Protein AF-A0A8J7T4B2-F1 (afdb_monomer_lite)

Sequence (291 aa):
MDLDEIAKYVKARTESGESLPYVLDDLIANGLPGKYRAEIARRIMQTEEDKRLYEKRLAAIEQKKTTKKRAYMVVGAIAVLIVSFIIINSIIEGIVLEQRWEGFKEGKVSEDPVQISYNDDSPLIMEKDGYTYRMTRLAKYKISGVVVSKMFQDDLAKISPIDFLIVWGDLADPEMDRYLKYSSGYRMGRIEATNRWAECPVDVDYINIHLSNNHLIPANDNIEQGMAGVRINEVVYMEGYLVKVESDAFGGPWTSSLARDDASGGFLGIGGSGCEIFYVERLVVGDRGYQ

Secondary structure (DSSP, 8-state):
--HHHHHHHHHHHHHTT--HHHHHHHHHHTT--GGGHHHHHHHH--SHHHHHHHHHHHHHHHHHHHHHHHHHHHHHHHHHHHHHHHHHHHHHHHHHH----TT-----TTSPPEEEE----PPEEEEETTEEEEEEEEEEEEEEEEEEEEEE-SGGGGT--EEEEEE-GGGGSGGGGGTEEEEEETTEEEEEE-TTGGG-SS-HHHHHHSEEEEEEEESSHHHHHHHHHPPTT-EEEEEEEEEEEE-TTSSS-EE----SS-----TTSS--PPEEEEEEEEEEETTEEE-

Radius of gyration: 37.21 Å; chains: 1; bounding box: 73×59×93 Å

Structure (mmCIF, N/CA/C/O backbone):
data_AF-A0A8J7T4B2-F1
#
_entry.id   AF-A0A8J7T4B2-F1
#
loop_
_atom_site.group_PDB
_atom_site.id
_atom_site.type_symbol
_atom_site.label_atom_id
_atom_site.label_alt_id
_atom_site.label_comp_id
_atom_site.label_asym_id
_atom_site.label_entity_id
_atom_site.label_seq_id
_atom_site.pdbx_PDB_ins_code
_atom_site.Cartn_x
_atom_site.Cartn_y
_atom_site.Cartn_z
_atom_site.occupancy
_atom_site.B_iso_or_equiv
_atom_site.auth_seq_id
_atom_site.auth_comp_id
_atom_site.auth_asym_id
_atom_site.auth_atom_id
_atom_site.pdbx_PDB_model_num
ATOM 1 N N . MET A 1 1 ? -39.181 -35.586 58.333 1.00 63.41 1 MET A N 1
ATOM 2 C CA . MET A 1 1 ? -39.436 -34.761 59.524 1.00 63.41 1 ME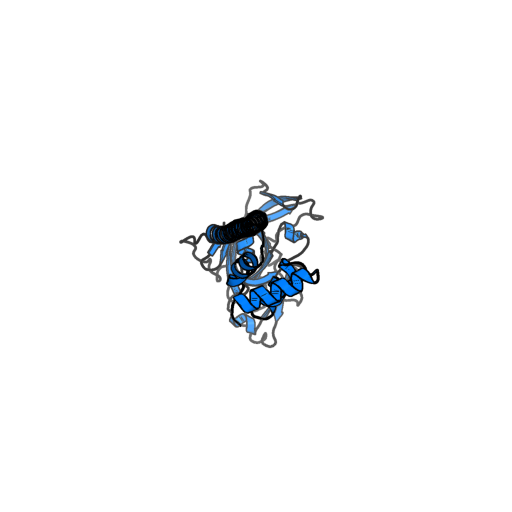T A CA 1
ATOM 3 C C . MET A 1 1 ? -40.647 -33.909 59.216 1.00 63.41 1 MET A C 1
ATOM 5 O O . MET A 1 1 ? -40.649 -33.245 58.181 1.00 63.41 1 MET A O 1
ATOM 9 N N . ASP A 1 2 ? -41.695 -34.031 60.019 1.00 86.31 2 ASP A N 1
ATOM 10 C CA . ASP A 1 2 ? -42.906 -33.219 59.869 1.00 86.31 2 ASP A CA 1
ATOM 11 C C . ASP A 1 2 ? -42.595 -31.753 60.217 1.00 86.31 2 ASP A C 1
ATOM 13 O O . ASP A 1 2 ? -41.739 -31.488 61.060 1.00 86.31 2 ASP A O 1
ATOM 17 N N . LEU A 1 3 ? -43.263 -30.790 59.573 1.00 84.12 3 LEU A N 1
ATOM 18 C CA . LEU A 1 3 ? -43.027 -29.355 59.779 1.00 84.12 3 LEU A CA 1
ATOM 19 C C . LEU A 1 3 ? -43.186 -28.940 61.251 1.00 84.12 3 LEU A C 1
ATOM 21 O O . LEU A 1 3 ? -42.509 -28.010 61.685 1.00 84.12 3 LEU A O 1
ATOM 25 N N . ASP A 1 4 ? -44.014 -29.645 62.025 1.00 84.56 4 ASP A N 1
ATOM 26 C CA . ASP A 1 4 ? -44.170 -29.412 63.464 1.00 84.56 4 ASP A CA 1
ATOM 27 C C . ASP A 1 4 ? -42.975 -29.906 64.289 1.00 84.56 4 ASP A C 1
ATOM 29 O O . ASP A 1 4 ? -42.581 -29.253 65.258 1.00 84.56 4 ASP A O 1
ATOM 33 N N . GLU A 1 5 ? -42.337 -31.008 63.892 1.00 87.69 5 GLU A N 1
ATOM 34 C CA . GLU A 1 5 ? -41.072 -31.452 64.493 1.00 87.69 5 GLU A CA 1
ATOM 35 C C . GLU A 1 5 ? -39.946 -30.468 64.175 1.00 87.69 5 GLU A C 1
ATOM 37 O O . GLU A 1 5 ? -39.167 -30.111 65.060 1.00 87.69 5 GLU A O 1
ATOM 42 N N . ILE A 1 6 ? -39.901 -29.964 62.934 1.00 88.25 6 ILE A N 1
ATOM 43 C CA . ILE A 1 6 ? -38.932 -28.934 62.535 1.00 88.25 6 ILE A CA 1
ATOM 44 C C . ILE A 1 6 ? -39.167 -27.648 63.330 1.00 88.25 6 ILE A C 1
ATOM 46 O O . ILE A 1 6 ? -38.216 -27.068 63.845 1.00 88.25 6 ILE A O 1
ATOM 50 N N . ALA A 1 7 ? -40.419 -27.219 63.489 1.00 88.75 7 ALA A N 1
ATOM 51 C CA . ALA A 1 7 ? -40.750 -26.031 64.267 1.00 88.75 7 ALA A CA 1
ATOM 52 C C . ALA A 1 7 ? -40.356 -26.177 65.744 1.00 88.75 7 ALA A C 1
ATOM 54 O O . ALA A 1 7 ? -39.777 -25.251 66.308 1.00 88.75 7 ALA A O 1
ATOM 55 N N . LYS A 1 8 ? -40.591 -27.345 66.361 1.00 88.75 8 LYS A N 1
ATOM 56 C CA . LYS A 1 8 ? -40.135 -27.637 67.732 1.00 88.75 8 LYS A CA 1
ATOM 57 C C . LYS A 1 8 ? -38.612 -27.599 67.852 1.00 88.75 8 LYS A C 1
ATOM 59 O O . LYS A 1 8 ? -38.097 -26.998 68.790 1.00 88.75 8 LYS A O 1
ATOM 64 N N . TYR A 1 9 ? -37.903 -28.197 66.896 1.00 88.88 9 TYR A N 1
ATOM 65 C CA . TYR A 1 9 ? -36.440 -28.193 66.859 1.00 88.88 9 TYR A CA 1
ATOM 66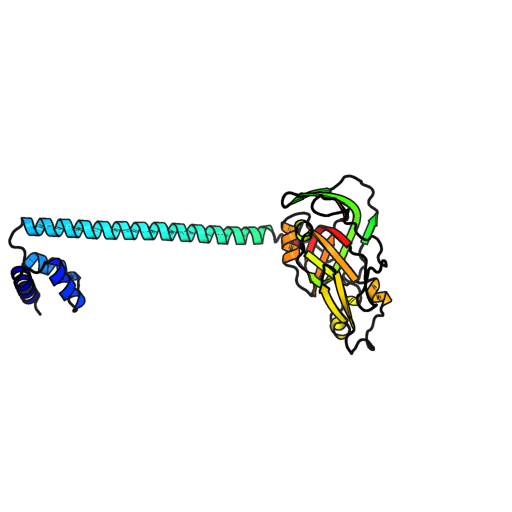 C C . TYR A 1 9 ? -35.872 -26.772 66.732 1.00 88.88 9 TYR A C 1
ATOM 68 O O . TYR A 1 9 ? -34.994 -26.377 67.498 1.00 88.88 9 TYR A O 1
ATOM 76 N N . VAL A 1 10 ? -36.412 -25.975 65.805 1.00 88.38 10 VAL A N 1
ATOM 77 C CA . VAL A 1 10 ? -35.995 -24.579 65.619 1.00 88.38 10 VAL A CA 1
ATOM 78 C C . VAL A 1 10 ? -36.318 -23.752 66.862 1.00 88.38 10 VAL A C 1
ATOM 80 O O . VAL A 1 10 ? -35.461 -22.993 67.307 1.00 88.38 10 VAL A O 1
ATOM 83 N N . LYS A 1 11 ? -37.499 -23.942 67.469 1.00 88.25 11 LYS A N 1
ATOM 84 C CA . LYS A 1 11 ? -37.893 -23.264 68.710 1.00 88.25 11 LYS A CA 1
ATOM 85 C C . LYS A 1 11 ? -36.892 -23.528 69.837 1.00 88.25 11 LYS A C 1
ATOM 87 O O . LYS A 1 11 ? -36.406 -22.571 70.434 1.00 88.25 11 LYS A O 1
ATOM 92 N N . ALA A 1 12 ? -36.520 -24.788 70.062 1.00 89.31 12 ALA A N 1
ATOM 93 C CA . ALA A 1 12 ? -35.560 -25.164 71.098 1.00 89.31 12 ALA A CA 1
ATOM 94 C C . ALA A 1 12 ? -34.187 -24.491 70.906 1.00 89.31 12 ALA A C 1
ATOM 96 O O . ALA A 1 12 ? -33.632 -23.952 71.861 1.00 89.31 12 ALA A O 1
ATOM 97 N N . ARG A 1 13 ? -33.666 -24.446 69.669 1.00 90.81 13 ARG A N 1
ATOM 98 C CA . ARG A 1 13 ? -32.393 -23.758 69.368 1.00 90.81 13 ARG A CA 1
ATOM 99 C C . ARG A 1 13 ? -32.479 -22.244 69.547 1.00 90.81 13 ARG A C 1
ATOM 101 O O . ARG A 1 13 ? -31.537 -21.612 70.020 1.00 90.81 13 ARG A O 1
ATOM 108 N N . THR A 1 14 ? -33.617 -21.648 69.198 1.00 85.94 14 THR A N 1
ATOM 109 C CA . THR A 1 14 ? -33.817 -20.214 69.431 1.00 85.94 14 THR A CA 1
ATOM 110 C C . THR A 1 14 ? -33.951 -19.872 70.915 1.00 85.94 14 THR A C 1
ATOM 112 O O . THR A 1 14 ? -33.439 -18.846 71.350 1.00 85.94 14 THR A O 1
ATOM 115 N N . GLU A 1 15 ? -34.563 -20.750 71.716 1.00 85.56 15 GLU A N 1
ATOM 116 C CA . GLU A 1 15 ? -34.650 -20.603 73.176 1.00 85.56 15 GLU A CA 1
ATOM 117 C C . GLU A 1 15 ? -33.289 -20.804 73.862 1.00 85.56 15 GLU A C 1
ATOM 119 O O . GLU A 1 15 ? -33.027 -20.172 74.883 1.00 85.56 15 GLU A O 1
ATOM 124 N N . SER A 1 16 ? -32.379 -21.592 73.273 1.00 86.44 16 SER A N 1
ATOM 125 C CA . SER A 1 16 ? -30.981 -21.695 73.722 1.00 86.44 16 SER A CA 1
ATOM 126 C C . SER A 1 16 ? -30.094 -20.512 73.304 1.00 86.44 16 SER A C 1
ATOM 128 O O . SER A 1 16 ? -28.885 -20.549 73.521 1.00 86.44 16 SER A O 1
ATOM 130 N N . GLY A 1 17 ? -30.673 -19.458 72.717 1.00 81.19 17 GLY A N 1
ATOM 131 C CA . GLY A 1 17 ? -29.986 -18.202 72.406 1.00 81.19 17 GLY A CA 1
ATOM 132 C C . GLY A 1 17 ? -29.504 -18.055 70.961 1.00 81.19 17 GLY A C 1
ATOM 133 O O . GLY A 1 17 ? -28.890 -17.041 70.630 1.00 81.19 17 GLY A O 1
ATOM 134 N N . GLU A 1 18 ? -29.782 -19.015 70.074 1.00 86.19 18 GLU A N 1
ATOM 135 C CA . GLU A 1 18 ? -29.449 -18.869 68.655 1.00 86.19 18 GLU A CA 1
ATOM 136 C C . GLU A 1 18 ? -30.452 -17.966 67.923 1.00 86.19 18 GLU A C 1
ATOM 138 O O . GLU A 1 18 ? -31.654 -17.966 68.192 1.00 86.19 18 GLU A O 1
ATOM 143 N N . SER A 1 19 ? -29.988 -17.196 66.934 1.00 81.69 19 SER A N 1
ATOM 144 C CA . SER A 1 19 ? -30.902 -16.348 66.160 1.00 81.69 19 SER A CA 1
ATOM 145 C C . SER A 1 19 ? -31.754 -17.178 65.189 1.00 81.69 19 SER A C 1
ATOM 147 O O . SER A 1 19 ? -31.235 -18.013 64.449 1.00 81.69 19 SER A O 1
ATOM 149 N N . LEU A 1 20 ? -33.061 -16.902 65.119 1.00 82.19 20 LEU A N 1
ATOM 150 C CA . LEU A 1 20 ? -33.983 -17.587 64.201 1.00 82.19 20 LEU A CA 1
ATOM 151 C C . LEU A 1 20 ? -33.512 -17.588 62.727 1.00 82.19 20 LEU A C 1
ATOM 153 O O . LEU A 1 20 ? -33.628 -18.628 62.077 1.00 82.19 20 LEU A O 1
ATOM 157 N N . PRO A 1 21 ? -32.964 -16.487 62.165 1.00 81.38 21 PRO A N 1
ATOM 158 C CA . PRO A 1 21 ? -32.417 -16.512 60.811 1.00 81.38 21 PRO A CA 1
ATOM 159 C C . PRO A 1 21 ? -31.284 -17.526 60.644 1.00 81.38 21 PRO A C 1
ATOM 161 O O . PRO A 1 21 ? -31.296 -18.255 59.659 1.00 81.38 21 PRO A O 1
ATOM 164 N N . TYR A 1 22 ? -30.373 -17.602 61.619 1.00 81.06 22 TYR A N 1
ATOM 165 C CA . TYR A 1 22 ? -29.225 -18.508 61.590 1.00 81.06 22 TYR A CA 1
ATOM 166 C C . TYR A 1 22 ? -29.657 -19.976 61.596 1.00 81.06 22 TYR A C 1
ATOM 168 O O . TYR A 1 22 ? -29.245 -20.734 60.725 1.00 81.06 22 TYR A O 1
ATOM 176 N N . VAL A 1 23 ? -30.559 -20.357 62.506 1.00 87.94 23 VAL A N 1
ATOM 177 C CA . VAL A 1 23 ? -31.056 -21.741 62.599 1.00 87.94 23 VAL A CA 1
ATOM 178 C C . VAL A 1 23 ? -31.787 -22.158 61.315 1.00 87.94 23 VAL A C 1
ATOM 180 O O . VAL A 1 23 ? -31.648 -23.286 60.848 1.00 87.94 23 VAL A O 1
ATOM 183 N N . LEU A 1 24 ? -32.557 -21.246 60.710 1.00 86.31 24 LEU A N 1
ATOM 184 C CA . LEU A 1 24 ? -33.249 -21.521 59.449 1.00 86.31 24 LEU A CA 1
ATOM 185 C C . LEU A 1 24 ? -32.285 -21.635 58.260 1.00 86.31 24 LEU A C 1
ATOM 187 O O . LEU A 1 24 ? -32.501 -22.487 57.403 1.00 86.31 24 LEU A O 1
ATOM 191 N N . ASP A 1 25 ? -31.251 -20.795 58.187 1.00 86.19 25 ASP A N 1
ATOM 192 C CA . ASP A 1 25 ? -30.256 -20.858 57.111 1.00 86.19 25 ASP A CA 1
ATOM 193 C C . ASP A 1 25 ? -29.389 -22.129 57.218 1.00 86.19 25 ASP A C 1
ATOM 195 O O . ASP A 1 25 ? -29.140 -22.772 56.199 1.00 86.19 25 ASP A O 1
ATOM 199 N N . ASP A 1 26 ? -29.034 -22.552 58.437 1.00 89.75 26 ASP A N 1
ATOM 200 C CA . ASP A 1 26 ? -28.351 -23.825 58.720 1.00 89.75 26 ASP A CA 1
ATOM 201 C C . ASP A 1 26 ? -29.180 -25.033 58.251 1.00 89.75 26 ASP A C 1
ATOM 203 O O . ASP A 1 26 ? -28.694 -25.896 57.521 1.00 89.75 26 ASP A O 1
ATOM 207 N N . LEU A 1 27 ? -30.476 -25.069 58.569 1.00 89.25 27 LEU A N 1
ATOM 208 C CA . LEU A 1 27 ? -31.358 -26.142 58.102 1.00 89.25 27 LEU A CA 1
ATOM 209 C C . LEU A 1 27 ? -31.518 -26.159 56.577 1.00 89.25 27 LEU A C 1
ATOM 211 O O . LEU A 1 27 ? -31.570 -27.234 55.982 1.00 89.25 27 LEU A O 1
ATOM 215 N N . ILE A 1 28 ? -31.598 -24.990 55.932 1.00 87.31 28 ILE A N 1
ATOM 216 C CA . ILE A 1 28 ? -31.704 -24.897 54.467 1.00 87.31 28 ILE A CA 1
ATOM 217 C C . ILE A 1 28 ? -30.421 -25.388 53.798 1.00 87.31 28 ILE A C 1
ATOM 219 O O . ILE A 1 28 ? -30.493 -26.138 52.823 1.00 87.31 28 ILE A O 1
ATOM 223 N N . ALA A 1 29 ? -29.258 -25.020 54.340 1.00 88.06 29 ALA A N 1
ATOM 224 C CA . ALA A 1 29 ? -27.971 -25.530 53.877 1.00 88.06 29 ALA A CA 1
ATOM 225 C C . ALA A 1 29 ? -27.878 -27.061 54.010 1.00 88.06 29 ALA A C 1
ATOM 227 O O . ALA A 1 29 ? -27.286 -27.715 53.156 1.00 88.06 29 ALA A O 1
ATOM 228 N N . ASN A 1 30 ? -28.539 -27.633 55.022 1.00 90.38 30 ASN A N 1
ATOM 229 C CA . ASN A 1 30 ? -28.603 -29.072 55.285 1.00 90.38 30 ASN A CA 1
ATOM 230 C C . ASN A 1 30 ? -29.845 -29.769 54.686 1.00 90.38 30 ASN A C 1
ATOM 232 O O . ASN A 1 30 ? -30.251 -30.838 55.141 1.00 90.38 30 ASN A O 1
ATOM 236 N N . GLY A 1 31 ? -30.447 -29.193 53.638 1.00 87.94 31 GLY A N 1
ATOM 237 C CA . GLY A 1 31 ? -31.439 -29.884 52.808 1.00 87.94 31 GLY A CA 1
ATOM 238 C C . GLY A 1 31 ? -32.906 -29.584 53.120 1.00 87.94 31 GLY A C 1
ATOM 239 O O . GLY A 1 31 ? -33.784 -30.161 52.476 1.00 87.94 31 GLY A O 1
ATOM 240 N N . LEU A 1 32 ? -33.214 -28.661 54.038 1.00 86.25 32 LEU A N 1
ATOM 241 C CA . LEU A 1 32 ? -34.574 -28.141 54.190 1.00 86.25 32 LEU A CA 1
ATOM 242 C C . LEU A 1 32 ? -34.937 -27.270 52.970 1.00 86.25 32 LEU A C 1
ATOM 244 O O . LEU A 1 32 ? -34.277 -26.262 52.711 1.00 86.25 32 LEU A O 1
ATOM 248 N N . PRO A 1 33 ? -36.021 -27.567 52.228 1.00 86.88 33 PRO A N 1
ATOM 249 C CA . PRO A 1 33 ? -36.434 -26.709 51.126 1.00 86.88 33 PRO A CA 1
ATOM 250 C C . PRO A 1 33 ? -36.745 -25.289 51.614 1.00 86.88 33 PRO A C 1
ATOM 252 O O . PRO A 1 33 ? -37.642 -25.087 52.434 1.00 86.88 33 PRO A O 1
ATOM 255 N N . GLY A 1 34 ? -36.059 -24.288 51.053 1.00 81.50 34 GLY A N 1
ATOM 256 C CA . GLY A 1 34 ? -36.177 -22.885 51.477 1.00 81.50 34 GLY A CA 1
ATOM 257 C C . GLY A 1 34 ? -37.601 -22.312 51.440 1.00 81.50 34 GLY A C 1
ATOM 258 O O . GLY A 1 34 ? -37.903 -21.370 52.171 1.00 81.50 34 GLY A O 1
ATOM 259 N N . LYS A 1 35 ? -38.511 -22.924 50.667 1.00 82.75 35 LYS A N 1
ATOM 260 C CA . LYS A 1 35 ? -39.946 -22.587 50.647 1.00 82.75 35 LYS A CA 1
ATOM 261 C C . LYS A 1 35 ? -40.641 -22.743 52.010 1.00 82.75 35 LYS A C 1
ATOM 263 O O . LYS A 1 35 ? -41.636 -22.071 52.249 1.00 82.75 35 LYS A O 1
ATOM 268 N N . TYR A 1 36 ? -40.122 -23.583 52.911 1.00 84.62 36 TYR A N 1
ATOM 269 C CA . TYR A 1 36 ? -40.702 -23.806 54.243 1.00 84.62 36 TYR A CA 1
ATOM 270 C C . TYR A 1 36 ? -40.228 -22.806 55.303 1.00 84.62 36 TYR A C 1
ATOM 272 O O . TYR A 1 36 ? -40.769 -22.787 56.406 1.00 84.62 36 TYR A O 1
ATOM 280 N N . ARG A 1 37 ? -39.261 -21.937 54.974 1.00 83.50 37 ARG A N 1
ATOM 281 C CA . ARG A 1 37 ? -38.674 -20.958 55.903 1.00 83.50 37 ARG A CA 1
ATOM 282 C C . ARG A 1 37 ? -39.731 -20.091 56.588 1.00 83.50 37 ARG A C 1
ATOM 284 O O . ARG A 1 37 ? -39.716 -19.945 57.806 1.00 83.50 37 ARG A O 1
ATOM 291 N N . ALA A 1 38 ? -40.650 -19.538 55.798 1.00 79.38 38 ALA A N 1
ATOM 292 C CA . ALA A 1 38 ? -41.707 -18.668 56.303 1.00 79.38 38 ALA A CA 1
ATOM 293 C C . ALA A 1 38 ? -42.735 -19.439 57.146 1.00 79.38 38 ALA A C 1
ATOM 295 O O . ALA A 1 38 ? -43.185 -18.942 58.172 1.00 79.38 38 ALA A O 1
ATOM 296 N N . GLU A 1 39 ? -43.072 -20.666 56.745 1.00 84.12 39 GLU A N 1
ATOM 297 C CA . GLU A 1 39 ? -44.032 -21.509 57.461 1.00 84.12 39 GLU A CA 1
ATOM 298 C C . GLU A 1 39 ? -43.517 -21.922 58.844 1.00 84.12 39 GLU A C 1
ATOM 300 O O . GLU A 1 39 ? -44.234 -21.802 59.832 1.00 84.12 39 GLU A O 1
ATOM 305 N N . ILE A 1 40 ? -42.248 -22.323 58.934 1.00 84.88 40 ILE A N 1
ATOM 306 C CA . ILE A 1 40 ? -41.610 -22.698 60.201 1.00 84.88 40 ILE A CA 1
ATOM 307 C C . ILE A 1 40 ? -41.483 -21.481 61.123 1.00 84.88 40 ILE A C 1
ATOM 309 O O . ILE A 1 40 ? -41.819 -21.569 62.300 1.00 84.88 40 ILE A O 1
ATOM 313 N N . ALA A 1 41 ? -41.077 -20.324 60.591 1.00 80.94 41 ALA A N 1
ATOM 314 C CA . ALA A 1 41 ? -41.009 -19.088 61.368 1.00 80.94 41 ALA A CA 1
ATOM 315 C C . ALA A 1 41 ? -42.381 -18.690 61.951 1.00 80.94 41 ALA A C 1
ATOM 317 O O . ALA A 1 41 ? -42.463 -18.339 63.128 1.00 80.94 41 ALA A O 1
ATOM 318 N N . ARG A 1 42 ? -43.469 -18.825 61.173 1.00 78.56 42 ARG A N 1
ATOM 319 C CA . ARG A 1 42 ? -44.844 -18.540 61.630 1.00 78.56 42 ARG A CA 1
ATOM 320 C C . ARG A 1 42 ? -45.302 -19.429 62.786 1.00 78.56 42 ARG A C 1
ATOM 322 O O . ARG A 1 42 ? -46.025 -18.944 63.651 1.00 78.56 42 ARG A O 1
ATOM 329 N N . ARG A 1 43 ? -44.888 -20.701 62.813 1.00 82.44 43 ARG A N 1
ATOM 330 C CA . ARG A 1 43 ? -45.261 -21.674 63.862 1.00 82.44 43 ARG A CA 1
ATOM 331 C C . ARG A 1 43 ? -44.557 -21.441 65.203 1.00 82.44 43 ARG A C 1
ATOM 333 O O . ARG A 1 43 ? -45.002 -21.968 66.217 1.00 82.44 43 ARG A O 1
ATOM 340 N N . ILE A 1 44 ? -43.470 -20.668 65.216 1.00 79.38 44 ILE A N 1
ATOM 341 C CA . ILE A 1 44 ? -42.629 -20.449 66.406 1.00 79.38 44 ILE A CA 1
ATOM 342 C C . ILE A 1 44 ? -42.921 -19.096 67.070 1.00 79.38 44 ILE A C 1
ATOM 344 O O . ILE A 1 44 ? -42.731 -18.945 68.276 1.00 79.38 44 ILE A O 1
ATOM 348 N N . MET A 1 45 ? -43.407 -18.117 66.305 1.00 77.06 45 MET A N 1
ATOM 349 C CA . MET A 1 45 ? -43.708 -16.772 66.804 1.00 77.06 45 MET A CA 1
ATOM 350 C C . MET A 1 45 ? -44.923 -16.774 67.737 1.00 77.06 45 MET A C 1
ATOM 352 O O . MET A 1 45 ? -46.007 -17.221 67.361 1.00 77.06 45 MET A O 1
ATOM 356 N N . GLN A 1 46 ? -44.731 -16.256 68.953 1.00 68.62 46 GLN A N 1
ATOM 357 C CA . GLN A 1 46 ? -45.721 -16.311 70.035 1.00 68.62 46 GLN A CA 1
ATOM 358 C C . GLN A 1 46 ? -46.725 -15.150 69.998 1.00 68.62 46 GLN A C 1
ATOM 360 O O . GLN A 1 46 ? -47.835 -15.298 70.505 1.00 68.62 46 GLN A O 1
ATOM 365 N N . THR A 1 47 ? -46.370 -14.018 69.379 1.00 74.25 47 THR A N 1
ATOM 366 C CA . THR A 1 47 ? -47.236 -12.835 69.276 1.00 74.25 47 THR A CA 1
ATOM 367 C C . THR A 1 47 ? -47.551 -12.486 67.818 1.00 74.25 47 THR A C 1
ATOM 369 O O . THR A 1 47 ? -46.759 -12.744 66.908 1.00 74.25 47 THR A O 1
ATOM 372 N N . GLU A 1 48 ? -48.715 -11.875 67.577 1.00 75.12 48 GLU A N 1
ATOM 373 C CA . GLU A 1 48 ? -49.069 -11.349 66.248 1.00 75.12 48 GLU A CA 1
ATOM 374 C C . GLU A 1 48 ? -48.160 -10.188 65.810 1.00 75.12 48 GLU A C 1
ATOM 376 O O . GLU A 1 48 ? -47.949 -9.963 64.616 1.00 75.12 48 GLU A O 1
ATOM 381 N N . GLU A 1 49 ? -47.561 -9.473 66.764 1.00 74.38 49 GLU A N 1
ATOM 382 C CA . GLU A 1 49 ? -46.623 -8.388 66.483 1.00 74.38 49 GLU A CA 1
ATOM 383 C C . GLU A 1 49 ? -45.299 -8.913 65.901 1.00 74.38 49 GLU A C 1
ATOM 385 O O . GLU A 1 49 ? -44.814 -8.384 64.895 1.00 74.38 49 GLU A O 1
ATOM 390 N N . ASP A 1 50 ? -44.778 -10.018 66.443 1.00 73.31 50 ASP A N 1
ATOM 391 C CA . ASP A 1 50 ? -43.571 -10.683 65.935 1.00 73.31 50 ASP A CA 1
ATOM 392 C C 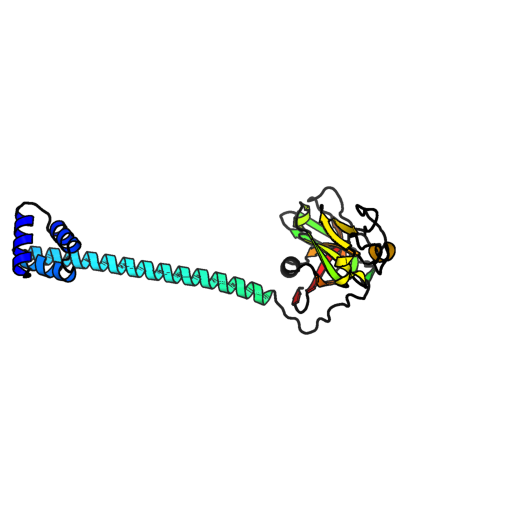. ASP A 1 50 ? -43.770 -11.228 64.516 1.00 73.31 50 ASP A C 1
ATOM 394 O O . ASP A 1 50 ? -42.902 -11.058 63.649 1.00 73.31 50 ASP A O 1
ATOM 398 N N . LYS A 1 51 ? -44.943 -11.822 64.244 1.00 72.12 51 LYS A N 1
ATOM 399 C CA . LYS A 1 51 ? -45.317 -12.299 62.902 1.00 72.12 51 LYS A CA 1
ATOM 400 C C . LYS A 1 51 ? -45.335 -11.152 61.899 1.00 72.12 51 LYS A C 1
ATOM 402 O O . LYS A 1 51 ? -44.688 -11.231 60.851 1.00 72.12 51 LYS A O 1
ATOM 407 N N . ARG A 1 52 ? -45.995 -10.044 62.249 1.00 77.38 52 ARG A N 1
ATOM 408 C CA . ARG A 1 52 ? -46.085 -8.853 61.395 1.00 77.38 52 ARG A CA 1
ATOM 409 C C . ARG A 1 52 ? -44.712 -8.235 61.120 1.00 77.38 52 ARG A C 1
ATOM 411 O O . ARG A 1 52 ? -44.438 -7.808 59.995 1.00 77.38 52 ARG A O 1
ATOM 418 N N . LEU A 1 53 ? -43.832 -8.183 62.122 1.00 76.06 53 LEU A N 1
ATOM 419 C CA . LEU A 1 53 ? -42.473 -7.659 61.968 1.00 76.06 53 LEU A CA 1
ATOM 420 C C . LEU A 1 53 ? -41.625 -8.539 61.037 1.00 76.06 53 LEU A C 1
ATOM 422 O O . LEU A 1 53 ? -40.883 -8.016 60.197 1.00 76.06 53 LEU A O 1
ATOM 426 N N . TYR A 1 54 ? -41.747 -9.860 61.156 1.00 75.94 54 TYR A N 1
ATOM 427 C CA . TYR A 1 54 ? -41.043 -10.812 60.303 1.00 75.94 54 TYR A CA 1
ATOM 428 C C . TYR A 1 54 ? -41.505 -10.744 58.843 1.00 75.94 54 TYR A C 1
ATOM 430 O O . TYR A 1 54 ? -40.670 -10.639 57.941 1.00 75.94 54 TYR A O 1
ATOM 438 N N . GLU A 1 55 ? -42.816 -10.706 58.600 1.00 79.38 55 GLU A N 1
ATOM 439 C CA . GLU A 1 55 ? -43.378 -10.552 57.253 1.00 79.38 55 GLU A CA 1
ATOM 440 C C . GLU A 1 55 ? -42.935 -9.237 56.599 1.00 79.38 55 GLU A C 1
ATOM 442 O O . GLU A 1 55 ? -42.496 -9.229 55.446 1.00 79.38 55 GLU A O 1
ATOM 447 N N . LYS A 1 56 ? -42.933 -8.129 57.356 1.00 81.81 56 LYS A N 1
ATOM 448 C CA . LYS A 1 56 ? -42.437 -6.829 56.877 1.00 81.81 56 LYS A CA 1
ATOM 449 C C . LYS A 1 56 ? -40.957 -6.886 56.480 1.00 81.81 56 LYS A C 1
ATOM 451 O O . LYS A 1 56 ? -40.567 -6.294 55.471 1.00 81.81 56 LYS A O 1
ATOM 456 N N . ARG A 1 57 ? -40.120 -7.600 57.243 1.00 80.38 57 ARG A N 1
ATOM 457 C CA . ARG A 1 57 ? -38.691 -7.788 56.926 1.00 80.38 57 ARG A CA 1
ATOM 458 C C . ARG A 1 57 ? -38.485 -8.656 55.685 1.00 80.38 57 ARG A C 1
ATOM 460 O O . ARG A 1 57 ? -37.668 -8.293 54.840 1.00 80.38 57 ARG A O 1
ATOM 467 N N . LEU A 1 58 ? -39.229 -9.754 55.543 1.00 79.38 58 LEU A N 1
ATOM 468 C CA . LEU A 1 58 ? -39.173 -10.605 54.351 1.00 79.38 58 LEU A CA 1
ATOM 469 C C . LEU A 1 58 ? -39.590 -9.842 53.091 1.00 79.38 58 LEU A C 1
ATOM 471 O O . LEU A 1 58 ? -38.865 -9.876 52.098 1.00 79.38 58 LEU A O 1
ATOM 475 N N . ALA A 1 59 ? -40.690 -9.087 53.152 1.00 82.31 59 ALA A N 1
ATOM 476 C CA . ALA A 1 59 ? -41.146 -8.253 52.043 1.00 82.31 59 ALA A CA 1
ATOM 477 C C . ALA A 1 59 ? -40.083 -7.220 51.625 1.00 82.31 59 ALA A C 1
ATOM 479 O O . ALA A 1 59 ? -39.821 -7.047 50.436 1.00 82.31 59 ALA A O 1
ATOM 480 N N . ALA A 1 60 ? -39.404 -6.586 52.588 1.00 81.62 60 ALA A N 1
ATOM 481 C CA . ALA A 1 60 ? -38.323 -5.638 52.310 1.00 81.62 60 ALA A CA 1
ATOM 482 C C . ALA A 1 60 ? -37.088 -6.302 51.665 1.00 81.62 60 ALA A C 1
ATOM 484 O O . ALA A 1 60 ? -36.450 -5.710 50.789 1.00 81.62 60 ALA A O 1
ATOM 485 N N . ILE A 1 61 ? -36.739 -7.527 52.074 1.00 81.06 61 ILE A N 1
ATOM 486 C CA . ILE A 1 61 ? -35.647 -8.306 51.467 1.00 81.06 61 ILE A CA 1
ATOM 487 C C . ILE A 1 61 ? -36.002 -8.683 50.027 1.00 81.06 61 ILE A C 1
ATOM 489 O O . ILE A 1 61 ? -35.179 -8.502 49.127 1.00 81.06 61 ILE A O 1
ATOM 493 N N . GLU A 1 62 ? -37.223 -9.162 49.800 1.00 80.81 62 GLU A N 1
ATOM 494 C CA . GLU A 1 62 ? -37.688 -9.573 48.477 1.00 80.81 62 GLU A CA 1
ATOM 495 C C . GLU A 1 62 ? -37.782 -8.374 47.527 1.00 80.81 62 GLU A C 1
ATOM 497 O O . GLU A 1 62 ? -37.310 -8.433 46.389 1.00 80.81 62 GLU A O 1
ATOM 502 N N . GLN A 1 63 ? -38.262 -7.227 48.019 1.00 84.50 63 GLN A N 1
ATOM 503 C CA . GLN A 1 63 ? -38.255 -5.969 47.276 1.00 84.50 63 GLN A CA 1
ATOM 504 C C . GLN A 1 63 ? -36.826 -5.558 46.896 1.00 84.50 63 GLN A C 1
ATOM 506 O O . GLN A 1 63 ? -36.569 -5.273 45.727 1.00 84.50 63 GLN A O 1
ATOM 511 N N . LYS A 1 64 ? -35.863 -5.597 47.832 1.00 83.44 64 LYS A N 1
ATOM 512 C CA . LYS A 1 64 ? -34.448 -5.294 47.542 1.00 83.44 64 LYS A CA 1
ATOM 513 C C . LYS A 1 64 ? -33.846 -6.246 46.504 1.00 83.44 64 LYS A C 1
ATOM 515 O O . LYS A 1 64 ? -33.131 -5.782 45.614 1.00 83.44 64 LYS A O 1
ATOM 520 N N . LYS A 1 65 ? -34.130 -7.552 46.585 1.00 82.12 65 LYS A N 1
ATOM 521 C CA . LYS A 1 65 ? -33.699 -8.540 45.577 1.00 82.12 65 LYS A CA 1
ATOM 522 C C . LYS A 1 65 ? -34.292 -8.231 44.206 1.00 82.12 65 LYS A C 1
ATOM 524 O O . LYS A 1 65 ? -33.564 -8.223 43.215 1.00 82.12 65 LYS A O 1
ATOM 529 N N . THR A 1 66 ? -35.585 -7.921 44.156 1.00 86.75 66 THR A N 1
ATOM 530 C CA . THR A 1 66 ? -36.298 -7.594 42.915 1.00 86.75 66 THR A CA 1
ATOM 531 C C . THR A 1 66 ? -35.740 -6.324 42.274 1.00 86.75 66 THR A C 1
ATOM 533 O O . THR A 1 66 ? -35.470 -6.309 41.074 1.00 86.75 66 THR A O 1
ATOM 536 N N . THR A 1 67 ? -35.485 -5.280 43.070 1.00 87.75 67 THR A N 1
ATOM 537 C CA . THR A 1 67 ? -34.862 -4.033 42.604 1.00 87.75 67 THR A CA 1
ATOM 538 C C . THR A 1 67 ? -33.450 -4.271 42.073 1.00 87.75 67 THR A C 1
ATOM 540 O O . THR A 1 67 ? -33.136 -3.803 40.981 1.00 87.75 67 THR A O 1
ATOM 543 N N . LYS A 1 68 ? -32.616 -5.058 42.772 1.00 87.56 68 LYS A N 1
ATOM 544 C CA . LYS A 1 68 ? -31.282 -5.440 42.274 1.00 87.56 68 LYS A CA 1
ATOM 545 C C . LYS A 1 68 ? -31.364 -6.213 40.957 1.00 87.56 68 LYS A C 1
ATOM 547 O O . LYS A 1 68 ? -30.652 -5.877 40.019 1.00 87.56 68 LYS A O 1
ATOM 552 N N . LYS A 1 69 ? -32.257 -7.204 40.851 1.00 88.56 69 LYS A N 1
ATOM 553 C CA . LYS A 1 69 ? -32.453 -7.980 39.614 1.00 88.56 69 LYS A CA 1
ATOM 554 C C . LYS A 1 69 ? -32.861 -7.080 38.445 1.00 88.56 69 LYS A C 1
ATOM 556 O O . LYS A 1 69 ? -32.293 -7.206 37.366 1.00 88.56 69 LYS A O 1
ATOM 561 N N . ARG A 1 70 ? -33.794 -6.144 38.661 1.00 90.31 70 ARG A N 1
ATOM 562 C CA . ARG A 1 70 ? -34.187 -5.146 37.650 1.00 90.31 70 ARG A CA 1
ATOM 563 C C . ARG A 1 70 ? -33.010 -4.263 37.234 1.00 90.31 70 ARG A C 1
ATOM 565 O O . ARG A 1 70 ? -32.806 -4.082 36.041 1.00 90.31 70 ARG A O 1
ATOM 572 N N . ALA A 1 71 ? -32.214 -3.781 38.189 1.00 89.50 71 ALA A N 1
ATOM 573 C CA . ALA A 1 71 ? -31.022 -2.986 37.896 1.00 89.50 71 ALA A CA 1
ATOM 574 C C . ALA A 1 71 ? -30.010 -3.765 37.037 1.00 89.50 71 ALA A C 1
ATOM 576 O O . ALA A 1 71 ? -29.554 -3.246 36.023 1.00 89.50 71 ALA A O 1
ATOM 577 N N . TYR A 1 72 ? -29.730 -5.030 37.371 1.00 91.06 72 TYR A N 1
ATOM 578 C CA . TYR A 1 72 ? -28.850 -5.877 36.559 1.00 91.06 72 TYR A CA 1
ATOM 579 C C . TYR A 1 72 ? -29.398 -6.124 35.147 1.00 91.06 72 TYR A C 1
ATOM 581 O O . TYR A 1 72 ? -28.620 -6.106 34.198 1.00 91.06 72 TYR A O 1
ATOM 589 N N . MET A 1 73 ? -30.716 -6.300 34.978 1.00 91.44 73 MET A N 1
ATOM 590 C CA . MET A 1 73 ? -31.306 -6.437 33.638 1.00 91.44 73 MET A CA 1
ATOM 591 C C . MET A 1 73 ? -31.161 -5.161 32.802 1.00 91.44 73 MET A C 1
ATOM 593 O O . MET A 1 73 ? -30.851 -5.256 31.619 1.00 91.44 73 MET A O 1
ATOM 597 N N . VAL A 1 74 ? -31.337 -3.978 33.402 1.00 93.25 74 VAL A N 1
ATOM 598 C CA . VAL A 1 74 ? -31.149 -2.698 32.696 1.00 93.25 74 VAL A CA 1
ATOM 599 C C . VAL A 1 74 ? -29.688 -2.516 32.283 1.00 93.25 74 VAL A C 1
ATOM 601 O O . VAL A 1 74 ? -29.423 -2.200 31.128 1.00 93.25 74 VAL A O 1
ATOM 604 N N . VAL A 1 75 ? -28.736 -2.774 33.186 1.00 92.12 75 VAL A N 1
ATOM 605 C CA . VAL A 1 75 ? -27.299 -2.687 32.872 1.00 92.12 75 VAL A CA 1
ATOM 606 C C . VAL A 1 75 ? -26.915 -3.672 31.765 1.00 92.12 75 VAL A C 1
ATOM 608 O O . VAL A 1 75 ? -26.217 -3.291 30.830 1.00 92.12 75 VAL A O 1
ATOM 611 N N . GLY A 1 76 ? -27.411 -4.912 31.824 1.00 92.81 76 GLY A N 1
ATOM 612 C CA . GLY A 1 76 ? -27.184 -5.909 30.776 1.00 92.81 76 GLY A CA 1
ATOM 613 C C . GLY A 1 76 ? -27.744 -5.480 29.416 1.00 92.81 76 GLY A C 1
ATOM 614 O O . GLY A 1 76 ? -27.056 -5.608 28.409 1.00 92.81 76 GLY A O 1
ATOM 615 N N . ALA A 1 77 ? -28.953 -4.909 29.383 1.00 93.31 77 ALA A N 1
ATOM 616 C CA . ALA A 1 77 ? -29.552 -4.392 28.153 1.00 93.31 77 ALA A CA 1
ATOM 617 C C . ALA A 1 77 ? -28.744 -3.225 27.559 1.00 93.31 77 ALA A C 1
ATOM 619 O O . ALA A 1 77 ? -28.500 -3.203 26.356 1.00 93.31 77 ALA A O 1
ATOM 620 N N . ILE A 1 78 ? -28.272 -2.292 28.395 1.00 94.00 78 ILE A N 1
ATOM 621 C CA . ILE A 1 78 ? -27.409 -1.186 27.955 1.00 94.00 78 ILE A CA 1
ATOM 622 C C . ILE A 1 78 ? -26.092 -1.723 27.383 1.00 94.00 78 ILE A C 1
ATOM 624 O O . ILE A 1 78 ? -25.672 -1.284 26.316 1.00 94.00 78 ILE A O 1
ATOM 628 N N . ALA A 1 79 ? -25.463 -2.698 28.043 1.00 92.38 79 ALA A N 1
ATOM 629 C CA . ALA A 1 79 ? -24.223 -3.299 27.555 1.00 92.38 79 ALA A CA 1
ATOM 630 C C . ALA A 1 79 ? -24.412 -3.960 26.178 1.00 92.38 79 ALA A C 1
ATOM 632 O O . ALA A 1 79 ? -23.590 -3.766 25.286 1.00 92.38 79 ALA A O 1
ATOM 633 N N . VAL A 1 80 ? -25.524 -4.675 25.975 1.00 94.50 80 VAL A N 1
ATOM 634 C CA . VAL A 1 80 ? -25.874 -5.281 24.678 1.00 94.50 80 VAL A CA 1
ATOM 635 C C . VAL A 1 80 ? -26.069 -4.211 23.606 1.00 94.50 80 VAL A C 1
ATOM 637 O O . VAL A 1 80 ? -25.575 -4.381 22.494 1.00 94.50 80 VAL A O 1
ATOM 640 N N . LEU A 1 81 ? -26.745 -3.102 23.924 1.00 94.94 81 LEU A N 1
ATOM 641 C CA . LEU A 1 81 ? -26.933 -1.993 22.985 1.00 94.94 81 LEU A CA 1
ATOM 642 C C . LEU A 1 81 ? -25.604 -1.332 22.603 1.00 94.94 81 LEU A C 1
ATOM 644 O O . LEU A 1 81 ? -25.396 -1.057 21.428 1.00 94.94 81 LEU A O 1
ATOM 648 N N . ILE A 1 82 ? -24.691 -1.132 23.558 1.00 93.44 82 ILE A N 1
ATOM 649 C CA . ILE A 1 82 ? -23.355 -0.577 23.295 1.00 93.44 82 ILE A CA 1
ATOM 650 C C . ILE A 1 82 ? -22.553 -1.511 22.386 1.00 93.44 82 ILE A C 1
ATOM 652 O O . ILE A 1 82 ? -22.008 -1.065 21.383 1.00 93.44 82 ILE A O 1
ATOM 656 N N . VAL A 1 83 ? -22.513 -2.811 22.694 1.00 92.81 83 VAL A N 1
ATOM 657 C CA . VAL A 1 83 ? -21.805 -3.797 21.861 1.00 92.81 83 VAL A CA 1
ATOM 658 C C . VAL A 1 83 ? -22.422 -3.870 20.465 1.00 92.81 83 VAL A C 1
ATOM 660 O O . VAL A 1 83 ? -21.696 -3.878 19.477 1.00 92.81 83 VAL A O 1
ATOM 663 N N . SER A 1 84 ? -23.754 -3.857 20.370 1.00 92.00 84 SER A N 1
ATOM 664 C CA . SER A 1 84 ? -24.458 -3.850 19.084 1.00 92.00 84 SER A CA 1
ATOM 665 C C . SER A 1 84 ? -24.140 -2.591 18.285 1.00 92.00 84 SER A C 1
ATOM 667 O O . SER A 1 84 ? -23.888 -2.689 17.094 1.00 92.00 84 SER A O 1
ATOM 669 N N . PHE A 1 85 ? -24.098 -1.422 18.928 1.00 92.81 85 PHE A N 1
ATOM 670 C CA . PHE A 1 85 ? -23.723 -0.162 18.291 1.00 92.81 85 PHE A CA 1
ATOM 671 C C . PHE A 1 85 ? -22.282 -0.185 17.772 1.00 92.81 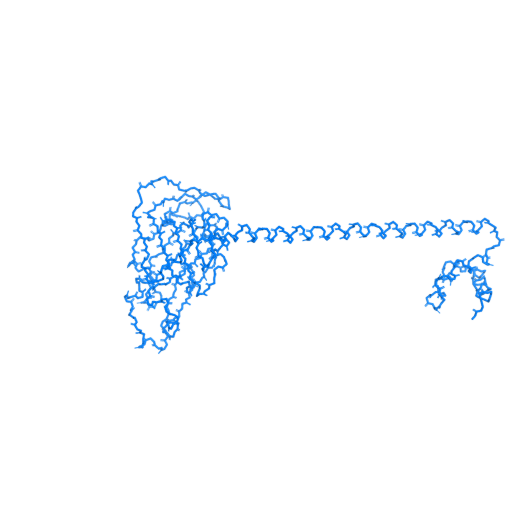85 PHE A C 1
ATOM 673 O O . PHE A 1 85 ? -22.047 0.224 16.642 1.00 92.81 85 PHE A O 1
ATOM 680 N N . ILE A 1 86 ? -21.335 -0.719 18.552 1.00 89.69 86 ILE A N 1
ATOM 681 C CA . ILE A 1 86 ? -19.941 -0.893 18.116 1.00 89.69 86 ILE A CA 1
ATOM 682 C C . ILE A 1 86 ? -19.880 -1.816 16.894 1.00 89.69 86 ILE A C 1
ATOM 684 O O . ILE A 1 86 ? -19.294 -1.440 15.888 1.00 89.69 86 ILE A O 1
ATOM 688 N N . ILE A 1 87 ? -20.535 -2.982 16.944 1.00 87.00 87 ILE A N 1
ATOM 689 C CA . ILE A 1 87 ? -20.564 -3.933 15.821 1.00 87.00 87 ILE A CA 1
ATOM 690 C C . ILE A 1 87 ? -21.210 -3.299 14.584 1.00 87.00 87 ILE A C 1
ATOM 692 O O . ILE A 1 87 ? -20.670 -3.419 13.491 1.00 87.00 87 ILE A O 1
ATOM 696 N N . ILE A 1 88 ? -22.345 -2.612 14.746 1.00 86.69 88 ILE A N 1
ATOM 697 C CA . ILE A 1 88 ? -23.044 -1.935 13.649 1.00 86.69 88 ILE A CA 1
ATOM 698 C C . ILE A 1 88 ? -22.149 -0.861 13.036 1.00 86.69 88 ILE A C 1
ATOM 700 O O . ILE A 1 88 ? -22.041 -0.825 11.819 1.00 86.69 88 ILE A O 1
ATOM 704 N N . ASN A 1 89 ? -21.476 -0.032 13.837 1.00 78.69 89 ASN A N 1
ATOM 705 C CA . ASN A 1 89 ? -20.560 0.976 13.305 1.00 78.69 89 ASN A CA 1
ATOM 706 C C . ASN A 1 89 ? -19.362 0.346 12.597 1.00 78.69 89 ASN A C 1
ATOM 708 O O . ASN A 1 89 ? -19.040 0.790 11.507 1.00 78.69 89 ASN A O 1
ATOM 712 N N . SER A 1 90 ? -18.764 -0.722 13.130 1.00 72.31 90 SER A N 1
ATOM 713 C CA . SER A 1 90 ? -17.682 -1.436 12.437 1.00 72.31 90 SER A CA 1
ATOM 714 C C . SER A 1 90 ? -18.147 -2.074 11.120 1.00 72.31 90 SER A C 1
ATOM 716 O O . SER A 1 90 ? -17.398 -2.094 10.147 1.00 72.31 90 SER A O 1
ATOM 718 N N . ILE A 1 91 ? -19.387 -2.575 11.059 1.00 76.81 91 ILE A N 1
ATOM 719 C CA . ILE A 1 91 ? -19.990 -3.087 9.819 1.00 76.81 91 ILE A CA 1
ATOM 720 C C . ILE A 1 91 ? -20.278 -1.939 8.846 1.00 76.81 91 ILE A C 1
ATOM 722 O O . ILE A 1 91 ? -19.989 -2.073 7.664 1.00 76.81 91 ILE A O 1
ATOM 726 N N . ILE A 1 92 ? -20.841 -0.822 9.316 1.00 71.50 92 ILE A N 1
ATOM 727 C CA . ILE A 1 92 ? -21.135 0.351 8.485 1.00 71.50 92 ILE A CA 1
ATOM 728 C C . ILE A 1 92 ? -19.842 0.950 7.943 1.00 71.50 92 ILE A C 1
ATOM 730 O O . ILE A 1 92 ? -19.802 1.233 6.758 1.00 71.50 92 ILE A O 1
ATOM 734 N N . GLU A 1 93 ? -18.793 1.096 8.754 1.00 62.03 93 GLU A N 1
ATOM 735 C CA . GLU A 1 93 ? -17.463 1.490 8.283 1.00 62.03 93 GLU A CA 1
ATOM 736 C C . GLU A 1 93 ? -17.015 0.533 7.177 1.00 62.03 93 GLU A C 1
ATOM 738 O O . GLU A 1 93 ? -16.804 0.980 6.057 1.00 62.03 93 GLU A O 1
ATOM 743 N N . GLY A 1 94 ? -17.020 -0.784 7.409 1.00 57.12 94 GLY A N 1
ATOM 744 C CA . GLY A 1 94 ? -16.684 -1.768 6.372 1.00 57.12 94 GLY A CA 1
ATOM 745 C C . GLY A 1 94 ? -17.503 -1.640 5.076 1.00 57.12 94 GLY A C 1
ATOM 746 O O . GLY A 1 94 ? -16.935 -1.698 3.991 1.00 57.12 94 GLY A O 1
ATOM 747 N N . ILE A 1 95 ? -18.818 -1.414 5.171 1.00 57.31 95 ILE A N 1
ATOM 748 C CA . ILE A 1 95 ? -19.726 -1.263 4.018 1.00 57.31 95 ILE A CA 1
ATOM 749 C C . ILE A 1 95 ? -19.529 0.079 3.298 1.00 57.31 95 ILE A C 1
ATOM 751 O O . ILE A 1 95 ? -19.619 0.141 2.076 1.00 57.31 95 ILE A O 1
ATOM 755 N N . VAL A 1 96 ? -19.295 1.165 4.037 1.00 54.81 96 VAL A N 1
ATOM 756 C CA . VAL A 1 96 ? -19.081 2.509 3.477 1.00 54.81 96 VAL A CA 1
ATOM 757 C C . VAL A 1 96 ? -17.725 2.590 2.772 1.00 54.81 96 VAL A C 1
ATOM 759 O O . VAL A 1 96 ? -17.603 3.310 1.784 1.00 54.81 96 VAL A O 1
ATOM 762 N N . LEU A 1 97 ? -16.740 1.820 3.235 1.00 49.62 97 LEU A N 1
ATOM 763 C CA . LEU A 1 97 ? -15.415 1.702 2.622 1.00 49.62 97 LEU A CA 1
ATOM 764 C C . LEU A 1 97 ? -15.415 0.754 1.416 1.00 49.62 97 LEU A C 1
ATOM 766 O O . LEU A 1 97 ? -14.719 0.992 0.432 1.00 49.62 97 LEU A O 1
ATOM 770 N N . GLU A 1 98 ? -16.231 -0.301 1.443 1.00 47.97 98 GLU A N 1
ATOM 771 C CA . GLU A 1 98 ? -16.417 -1.209 0.310 1.00 47.97 98 GLU A CA 1
ATOM 772 C C . GLU A 1 98 ? -17.450 -0.644 -0.679 1.00 47.97 98 GLU A C 1
ATOM 774 O O . GLU A 1 98 ? -18.489 -1.243 -0.965 1.00 47.97 98 GLU A O 1
ATOM 779 N N . GLN A 1 99 ? -17.164 0.527 -1.256 1.00 50.38 99 GLN A N 1
ATOM 780 C CA . GLN A 1 99 ? -17.861 0.922 -2.474 1.00 50.38 99 GLN A CA 1
ATOM 781 C C . GLN A 1 99 ? -17.409 -0.009 -3.609 1.00 50.38 99 GLN A C 1
ATOM 783 O O . GLN A 1 99 ? -16.408 0.210 -4.287 1.00 50.38 99 GLN A O 1
ATOM 788 N N . ARG A 1 100 ? -18.162 -1.088 -3.827 1.00 48.28 100 ARG A N 1
ATOM 789 C CA . ARG A 1 100 ? -18.115 -1.879 -5.062 1.00 48.28 100 ARG A CA 1
ATOM 790 C C . ARG A 1 100 ? -18.572 -0.987 -6.218 1.00 48.28 100 ARG A C 1
ATOM 792 O O . ARG A 1 100 ? -19.760 -0.884 -6.514 1.00 48.28 100 ARG A O 1
ATOM 799 N N . TRP A 1 101 ? -17.632 -0.293 -6.847 1.00 51.00 101 TRP A N 1
ATOM 800 C CA . TRP A 1 101 ? -17.896 0.494 -8.046 1.00 51.00 101 TRP A CA 1
ATOM 801 C C . TRP A 1 101 ? -17.918 -0.440 -9.258 1.00 51.00 101 TRP A C 1
ATOM 803 O O . TRP A 1 101 ? -16.872 -0.845 -9.768 1.00 51.00 101 TRP A O 1
ATOM 813 N N . GLU A 1 102 ? -19.116 -0.782 -9.735 1.00 39.12 102 GLU A N 1
ATOM 814 C CA . GLU A 1 102 ? -19.281 -1.421 -11.041 1.00 39.12 102 GLU A CA 1
ATOM 815 C C . GLU A 1 102 ? -18.697 -0.501 -12.126 1.00 39.12 102 GLU A C 1
ATOM 817 O O . GLU A 1 102 ? -19.199 0.597 -12.364 1.00 39.12 102 GLU A O 1
ATOM 822 N N . GLY A 1 103 ? -17.610 -0.933 -12.773 1.00 44.56 103 GLY A N 1
ATOM 823 C CA . GLY A 1 103 ? -17.005 -0.198 -13.889 1.00 44.56 103 GLY A CA 1
ATOM 824 C C . GLY A 1 103 ? -15.481 -0.125 -13.893 1.00 44.56 103 GLY A C 1
ATOM 825 O O . GLY A 1 103 ? -14.914 0.294 -14.904 1.00 44.56 103 GLY A O 1
ATOM 826 N N . PHE A 1 104 ? -14.798 -0.560 -12.830 1.00 52.00 104 PHE A N 1
ATOM 827 C CA . PHE A 1 104 ? -13.343 -0.687 -12.880 1.00 52.00 104 PHE A CA 1
ATOM 828 C C . PHE A 1 104 ? -12.943 -1.877 -13.743 1.00 52.00 104 PHE A C 1
ATOM 830 O O . PHE A 1 104 ? -13.197 -3.031 -13.411 1.00 52.00 104 PHE A O 1
ATOM 837 N N . LYS A 1 105 ? -12.305 -1.587 -14.876 1.00 53.84 105 LYS A N 1
ATOM 838 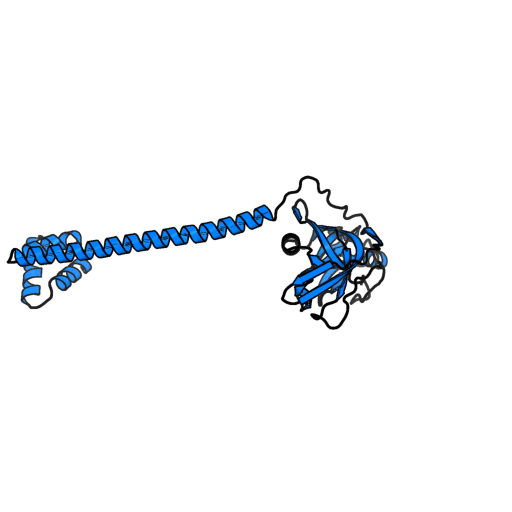C CA . LYS A 1 105 ? -11.427 -2.565 -15.507 1.00 53.84 105 LYS A CA 1
ATOM 839 C C . LYS A 1 105 ? -10.133 -2.531 -14.712 1.00 53.84 105 LYS A C 1
ATOM 841 O O . LYS A 1 105 ? -9.544 -1.456 -14.603 1.00 53.84 105 LYS A O 1
ATOM 846 N N . GLU A 1 106 ? -9.721 -3.671 -14.163 1.00 56.72 106 GLU A N 1
ATOM 847 C CA . GLU A 1 106 ? -8.340 -3.848 -13.715 1.00 56.72 106 GLU A CA 1
ATOM 848 C C . GLU A 1 106 ? -7.421 -3.288 -14.803 1.00 56.72 106 GLU A C 1
ATOM 850 O O . GLU A 1 106 ? -7.592 -3.581 -15.995 1.00 56.72 106 GLU A O 1
ATOM 855 N N . GLY A 1 107 ? -6.498 -2.412 -14.412 1.00 61.19 107 GLY A N 1
ATOM 856 C CA . GLY A 1 107 ? -5.456 -2.009 -15.335 1.00 61.19 107 GLY A CA 1
ATOM 857 C C . GLY A 1 107 ? -4.648 -3.246 -15.722 1.00 61.19 107 GLY A C 1
ATOM 858 O O . GLY A 1 107 ? -4.489 -4.177 -14.927 1.00 61.19 107 GLY A O 1
ATOM 859 N N . LYS A 1 108 ? -4.214 -3.324 -16.980 1.00 78.69 108 LYS A N 1
ATOM 860 C CA . LYS A 1 108 ? -3.562 -4.540 -17.458 1.00 78.69 108 LYS A CA 1
ATOM 861 C C . LYS A 1 108 ? -2.180 -4.638 -16.831 1.00 78.69 108 LYS A C 1
ATOM 863 O O . LYS A 1 108 ? -1.331 -3.797 -17.088 1.00 78.69 108 LYS A O 1
ATOM 868 N N . VAL A 1 109 ? -1.945 -5.714 -16.091 1.00 86.25 109 VAL A N 1
ATOM 869 C CA . VAL A 1 109 ? -0.637 -6.049 -15.502 1.00 86.25 109 VAL A CA 1
ATOM 870 C C . VAL A 1 109 ? 0.458 -6.199 -16.568 1.00 86.25 109 VAL A C 1
ATOM 872 O O . VAL A 1 109 ? 1.635 -6.127 -16.259 1.00 86.25 109 VAL A O 1
ATOM 875 N N . SER A 1 110 ? 0.095 -6.379 -17.839 1.00 85.62 110 SER A N 1
ATOM 876 C CA . SER A 1 110 ? 1.036 -6.431 -18.961 1.00 85.62 110 SER A CA 1
ATOM 877 C C . SER A 1 110 ? 1.473 -5.059 -19.494 1.00 85.62 110 SER A C 1
ATOM 879 O O . SER A 1 110 ? 2.283 -5.017 -20.412 1.00 85.62 110 SER A O 1
ATOM 881 N N . GLU A 1 111 ? 0.865 -3.957 -19.047 1.00 86.62 111 GLU A N 1
ATOM 882 C CA . GLU A 1 111 ? 1.142 -2.607 -19.556 1.00 86.62 111 GLU A CA 1
ATOM 883 C C . GLU A 1 111 ? 2.083 -1.844 -18.619 1.00 86.62 111 GLU A C 1
ATOM 885 O O . GLU A 1 111 ? 1.977 -1.947 -17.397 1.00 86.62 111 GLU A O 1
ATOM 890 N N . ASP A 1 112 ? 2.976 -1.044 -19.203 1.00 91.00 112 ASP A N 1
ATOM 891 C CA . ASP A 1 112 ? 3.879 -0.188 -18.439 1.00 91.00 112 ASP A CA 1
ATOM 892 C C . ASP A 1 112 ? 3.125 0.908 -17.669 1.00 91.00 112 ASP A C 1
ATOM 894 O O . ASP A 1 112 ? 2.087 1.406 -18.131 1.00 91.00 112 ASP A O 1
ATOM 898 N N . PRO A 1 113 ? 3.670 1.359 -16.523 1.00 92.00 113 PRO A N 1
ATOM 899 C CA . PRO A 1 113 ? 3.159 2.521 -15.822 1.00 92.00 113 PRO A CA 1
ATOM 900 C C . PRO A 1 113 ? 3.086 3.751 -16.734 1.00 92.00 113 PRO A C 1
ATOM 902 O O . PRO A 1 113 ? 4.031 4.098 -17.445 1.00 92.00 113 PRO A O 1
ATOM 905 N N . VAL A 1 114 ? 1.965 4.465 -16.675 1.00 91.31 114 VAL A N 1
ATOM 906 C CA . VAL A 1 114 ? 1.760 5.691 -17.446 1.00 91.31 114 VAL A CA 1
ATOM 907 C C . VAL A 1 114 ? 2.204 6.878 -16.608 1.00 91.31 114 VAL A C 1
ATOM 909 O O . VAL A 1 114 ? 1.607 7.168 -15.572 1.00 91.31 114 VAL A O 1
ATOM 912 N N . GLN A 1 115 ? 3.206 7.607 -17.095 1.00 91.31 115 GLN A N 1
ATOM 913 C CA . GLN A 1 115 ? 3.703 8.834 -16.480 1.00 91.31 115 GLN A CA 1
ATOM 914 C C . GLN A 1 115 ? 3.555 10.011 -17.448 1.00 91.31 115 GLN A C 1
ATOM 916 O O . GLN A 1 115 ? 4.110 10.004 -18.544 1.00 91.31 115 GLN A O 1
ATOM 921 N N . ILE A 1 116 ? 2.806 11.039 -17.047 1.00 90.31 116 ILE A N 1
ATOM 922 C CA . ILE A 1 116 ? 2.561 12.236 -17.864 1.00 90.31 116 ILE A CA 1
ATOM 923 C C . ILE A 1 116 ? 3.038 13.459 -17.085 1.00 90.31 116 ILE A C 1
ATOM 925 O O . ILE A 1 116 ? 2.639 13.654 -15.936 1.00 90.31 116 ILE A O 1
ATOM 929 N N . SER A 1 117 ? 3.866 14.294 -17.720 1.00 86.38 117 SER A N 1
ATOM 930 C CA . SER A 1 117 ? 4.325 15.562 -17.141 1.00 86.38 117 SER A CA 1
ATOM 931 C C . SER A 1 117 ? 3.139 16.395 -16.645 1.00 86.38 117 SER A C 1
ATOM 933 O O . SER A 1 117 ? 2.099 16.489 -17.304 1.00 86.38 117 SER A O 1
ATOM 935 N N . TYR A 1 118 ? 3.295 16.974 -15.459 1.00 84.00 118 TYR A N 1
ATOM 936 C CA . TYR A 1 118 ? 2.274 17.782 -14.815 1.00 84.00 118 TYR A CA 1
ATOM 937 C C . TYR A 1 118 ? 2.865 19.149 -14.468 1.00 84.00 118 TYR A C 1
ATOM 939 O O . TYR A 1 118 ? 3.864 19.222 -13.765 1.00 84.00 118 TYR A O 1
ATOM 947 N N . ASN A 1 119 ? 2.255 20.219 -14.983 1.00 75.75 119 ASN A N 1
ATOM 948 C CA . ASN A 1 119 ? 2.783 21.588 -14.908 1.00 75.75 119 ASN A CA 1
ATOM 949 C C . ASN A 1 119 ? 1.836 22.513 -14.130 1.00 75.75 119 ASN A C 1
ATOM 951 O O . ASN A 1 119 ? 1.474 23.589 -14.604 1.00 75.75 119 ASN A O 1
ATOM 955 N N . ASP A 1 120 ? 1.371 22.060 -12.970 1.00 81.38 120 ASP A N 1
ATOM 956 C CA . ASP A 1 120 ? 0.625 22.895 -12.031 1.00 81.38 120 ASP A CA 1
ATOM 957 C C . ASP A 1 120 ? 1.312 22.845 -10.668 1.00 81.38 120 ASP A C 1
ATOM 959 O O . ASP A 1 120 ? 1.322 21.823 -9.977 1.00 81.38 120 ASP A O 1
ATOM 963 N N . ASP A 1 121 ? 1.883 23.993 -10.316 1.00 75.50 121 ASP A N 1
ATOM 964 C CA . ASP A 1 121 ? 2.729 24.184 -9.143 1.00 75.50 121 ASP A CA 1
ATOM 965 C C . ASP A 1 121 ? 1.925 24.364 -7.850 1.00 75.50 121 ASP A C 1
ATOM 967 O O . ASP A 1 121 ? 2.509 24.538 -6.778 1.00 75.50 121 ASP A O 1
ATOM 971 N N . SER A 1 122 ? 0.587 24.332 -7.915 1.00 85.94 122 SER A N 1
ATOM 972 C CA . SER A 1 122 ? -0.238 24.442 -6.714 1.00 85.94 122 SER A CA 1
ATOM 973 C C . SER A 1 122 ? 0.072 23.259 -5.787 1.00 85.94 122 SER A C 1
ATOM 975 O O . SER A 1 122 ? -0.060 22.103 -6.208 1.00 85.94 122 SER A O 1
ATOM 977 N N . PRO A 1 123 ? 0.503 23.497 -4.537 1.00 85.88 123 PRO A N 1
ATOM 978 C CA . PRO A 1 123 ? 0.863 22.407 -3.650 1.00 85.88 123 PRO A CA 1
ATOM 979 C C . PRO A 1 123 ? -0.395 21.711 -3.129 1.00 85.88 123 PRO A C 1
ATOM 981 O O . PRO A 1 123 ? -1.365 22.368 -2.746 1.00 85.88 123 PRO A O 1
ATOM 984 N N . LEU A 1 124 ? -0.355 20.383 -3.054 1.00 93.19 124 LEU A N 1
ATOM 985 C CA . LEU A 1 124 ? -1.272 19.642 -2.194 1.00 93.19 124 LEU A CA 1
ATOM 986 C C . LEU A 1 124 ? -0.794 19.822 -0.751 1.00 93.19 124 LEU A C 1
ATOM 988 O O . LEU A 1 124 ? 0.402 19.708 -0.473 1.00 93.19 124 LEU A O 1
ATOM 992 N N . ILE A 1 125 ? -1.713 20.136 0.157 1.00 94.44 125 ILE A N 1
ATOM 993 C CA . ILE A 1 125 ? -1.412 20.336 1.575 1.00 94.44 125 ILE A CA 1
ATOM 994 C C . ILE A 1 125 ? -2.124 19.250 2.368 1.00 94.44 125 ILE A C 1
ATOM 996 O O . ILE A 1 125 ? -3.329 19.063 2.209 1.00 94.44 125 ILE A O 1
ATOM 1000 N N . MET A 1 126 ? -1.380 18.554 3.219 1.00 93.75 126 MET A N 1
ATOM 1001 C CA . MET A 1 126 ? -1.911 17.557 4.143 1.00 93.75 126 MET A CA 1
ATOM 1002 C C . MET A 1 126 ? -1.480 17.910 5.563 1.00 93.75 126 MET A C 1
ATOM 1004 O O . MET A 1 126 ? -0.306 18.173 5.804 1.00 93.75 126 MET A O 1
ATOM 1008 N N . GLU A 1 127 ? -2.426 17.886 6.498 1.00 92.69 127 GLU A N 1
ATOM 1009 C CA . GLU A 1 127 ? -2.161 17.999 7.933 1.00 92.69 127 GLU A CA 1
ATOM 1010 C C . GLU A 1 127 ? -2.329 16.612 8.553 1.00 92.69 127 GLU A C 1
ATOM 1012 O O . GLU A 1 127 ? -3.425 16.050 8.505 1.00 92.69 127 GLU A O 1
ATOM 1017 N N . LYS A 1 128 ? -1.263 16.038 9.114 1.00 88.19 128 LYS A N 1
ATOM 1018 C CA . LYS A 1 128 ? -1.319 14.711 9.747 1.00 88.19 128 LYS A CA 1
ATOM 1019 C C . LYS A 1 128 ? -0.316 14.619 10.893 1.00 88.19 128 LYS A C 1
ATOM 1021 O O . LYS A 1 128 ? 0.817 15.080 10.778 1.00 88.19 128 LYS A O 1
ATOM 1026 N N . ASP A 1 129 ? -0.756 14.068 12.023 1.00 87.00 129 ASP A N 1
ATOM 1027 C CA . ASP A 1 129 ? 0.045 13.882 13.244 1.00 87.00 129 ASP A CA 1
ATOM 1028 C C . ASP A 1 129 ? 0.753 15.148 13.763 1.00 87.00 129 ASP A C 1
ATOM 1030 O O . ASP A 1 129 ? 1.843 15.082 14.329 1.00 87.00 129 ASP A O 1
ATOM 1034 N N . GLY A 1 130 ? 0.123 16.314 13.581 1.00 89.50 130 GLY A N 1
ATOM 1035 C CA . GLY A 1 130 ? 0.655 17.606 14.026 1.00 89.50 130 GLY A CA 1
ATOM 1036 C C . GLY A 1 130 ? 1.693 18.232 13.093 1.00 89.50 130 GLY A C 1
ATOM 1037 O O . GLY A 1 130 ? 2.290 19.237 13.470 1.00 89.50 130 GLY A O 1
ATOM 1038 N N . TYR A 1 131 ? 1.886 17.670 11.898 1.00 91.12 131 TYR A N 1
ATOM 1039 C CA . TYR A 1 131 ? 2.777 18.196 10.869 1.00 91.12 131 TYR A CA 1
ATOM 1040 C C . TYR A 1 131 ? 1.998 18.619 9.629 1.00 91.12 131 TYR A C 1
ATOM 1042 O O . TYR A 1 131 ? 1.025 17.966 9.236 1.00 91.12 131 TYR A O 1
ATOM 1050 N N . THR A 1 132 ? 2.501 19.664 8.977 1.00 94.12 132 THR A N 1
ATOM 1051 C CA . THR A 1 132 ? 2.046 20.097 7.658 1.00 94.12 132 THR A CA 1
ATOM 1052 C C . THR A 1 132 ? 2.982 19.534 6.596 1.00 94.12 132 THR A C 1
ATOM 1054 O O . THR A 1 132 ? 4.195 19.761 6.630 1.00 94.12 132 THR A O 1
ATOM 1057 N N . TYR A 1 133 ? 2.419 18.847 5.610 1.00 94.25 133 TYR A N 1
ATOM 1058 C CA . TYR A 1 133 ? 3.140 18.332 4.455 1.00 94.25 133 TYR A CA 1
ATOM 1059 C C . TYR A 1 133 ? 2.719 19.098 3.207 1.00 94.25 133 TYR A C 1
ATOM 1061 O O . TYR A 1 133 ? 1.538 19.142 2.855 1.00 94.25 133 TYR A O 1
ATOM 1069 N N . ARG A 1 134 ? 3.694 19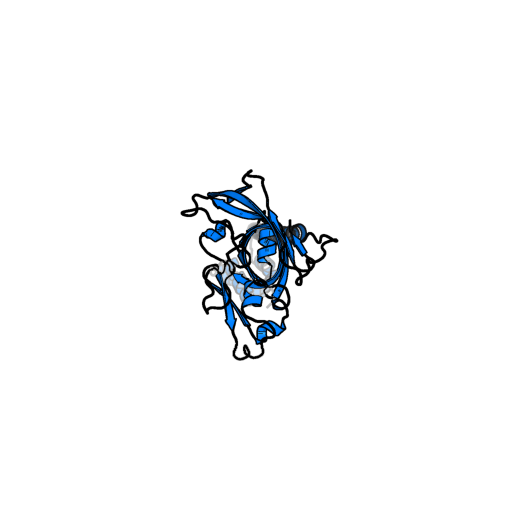.705 2.529 1.00 95.06 134 ARG A N 1
ATOM 1070 C CA . ARG A 1 134 ? 3.502 20.388 1.248 1.00 95.06 134 ARG A CA 1
ATOM 1071 C C . ARG A 1 134 ? 4.004 19.485 0.139 1.00 95.06 134 ARG A C 1
ATOM 1073 O O . ARG A 1 134 ? 5.164 19.089 0.152 1.00 95.06 134 ARG A O 1
ATOM 1080 N N . MET A 1 135 ? 3.140 19.162 -0.811 1.00 95.00 135 MET A N 1
ATOM 1081 C CA . MET A 1 135 ? 3.456 18.246 -1.898 1.00 95.00 135 MET A CA 1
ATOM 1082 C C . MET A 1 135 ? 3.352 18.953 -3.246 1.00 95.00 135 MET A C 1
ATOM 1084 O O . MET A 1 135 ? 2.278 19.402 -3.647 1.00 95.00 135 MET A O 1
ATOM 1088 N N . THR A 1 136 ? 4.467 19.026 -3.965 1.00 94.88 136 THR A N 1
ATOM 1089 C CA . THR A 1 136 ? 4.501 19.460 -5.366 1.00 94.88 136 THR A CA 1
ATOM 1090 C C . THR A 1 136 ? 4.273 18.250 -6.262 1.00 94.88 136 THR A C 1
ATOM 1092 O O . THR A 1 136 ? 4.976 17.250 -6.131 1.00 94.88 136 THR A O 1
ATOM 1095 N N . ARG A 1 137 ? 3.314 18.336 -7.187 1.00 94.94 137 ARG A N 1
ATOM 1096 C CA . ARG A 1 137 ? 3.017 17.274 -8.158 1.00 94.94 137 ARG A CA 1
ATOM 1097 C C . ARG A 1 137 ? 4.005 17.358 -9.318 1.00 94.94 137 ARG A C 1
ATOM 1099 O O . ARG A 1 137 ? 4.083 18.387 -9.974 1.00 94.94 137 ARG A O 1
ATOM 1106 N N . LEU A 1 138 ? 4.749 16.283 -9.554 1.00 93.25 138 LEU A N 1
ATOM 1107 C CA . LEU A 1 138 ? 5.808 16.215 -10.565 1.00 93.25 138 LEU A CA 1
ATOM 1108 C C . LEU A 1 138 ? 5.321 15.545 -11.857 1.00 93.25 138 LEU A C 1
ATOM 1110 O O . LEU A 1 138 ? 5.685 15.946 -12.962 1.00 93.25 138 LEU A O 1
ATOM 1114 N N . ALA A 1 139 ? 4.473 14.526 -11.723 1.00 93.62 139 ALA A N 1
ATOM 1115 C CA . ALA A 1 139 ? 3.862 13.830 -12.846 1.00 93.62 139 ALA A CA 1
ATOM 1116 C C . ALA A 1 139 ? 2.533 13.199 -12.430 1.00 93.62 139 ALA A C 1
ATOM 1118 O O . ALA A 1 139 ? 2.389 12.738 -11.298 1.00 93.62 139 ALA A O 1
ATOM 1119 N N . LYS A 1 140 ? 1.577 13.130 -13.360 1.00 94.88 140 LYS A N 1
ATOM 1120 C CA . LYS A 1 140 ? 0.446 12.205 -13.241 1.00 94.88 140 LYS A CA 1
ATOM 1121 C C . LYS A 1 140 ? 0.959 10.795 -13.444 1.00 94.88 140 LYS A C 1
ATOM 1123 O O . LYS A 1 140 ? 1.699 10.560 -14.399 1.00 94.88 140 LYS A O 1
ATOM 1128 N N . TYR A 1 141 ? 0.537 9.885 -12.580 1.00 94.94 141 TYR A N 1
ATOM 1129 C CA . TYR A 1 141 ? 1.057 8.530 -12.564 1.00 94.94 141 TYR A CA 1
ATOM 1130 C C . TYR A 1 141 ? -0.052 7.502 -12.398 1.00 94.94 141 TYR A C 1
ATOM 1132 O O . TYR A 1 141 ? -0.978 7.687 -11.603 1.00 94.94 141 TYR A O 1
ATOM 1140 N N . LYS A 1 142 ? 0.039 6.437 -13.195 1.00 94.56 142 LYS A N 1
ATOM 1141 C CA . LYS A 1 142 ? -0.837 5.269 -13.142 1.00 94.56 142 LYS A CA 1
ATOM 1142 C C . LYS A 1 142 ? 0.016 4.020 -13.228 1.00 94.56 142 LYS A C 1
ATOM 1144 O O . LYS A 1 142 ? 0.862 3.932 -14.112 1.00 94.56 142 LYS A O 1
ATOM 1149 N N . ILE A 1 143 ? -0.247 3.050 -12.368 1.00 94.50 143 ILE A N 1
ATOM 1150 C CA . ILE A 1 143 ? 0.445 1.762 -12.370 1.00 94.50 143 ILE A CA 1
ATOM 1151 C C . ILE A 1 143 ? -0.563 0.642 -12.154 1.00 94.50 143 ILE A C 1
ATOM 1153 O O . ILE A 1 143 ? -1.488 0.779 -11.352 1.00 94.50 143 ILE A O 1
ATOM 1157 N N . SER A 1 144 ? -0.363 -0.458 -12.877 1.00 94.88 144 SER A N 1
ATOM 1158 C CA . SER A 1 144 ? -1.044 -1.730 -12.641 1.00 94.88 144 SER A CA 1
ATOM 1159 C C . SER A 1 144 ? 0.012 -2.804 -12.481 1.00 94.88 144 SER A C 1
ATOM 1161 O O . SER A 1 144 ? 0.923 -2.874 -13.298 1.00 94.88 144 SER A O 1
ATOM 1163 N N . GLY A 1 145 ? -0.093 -3.636 -11.457 1.00 95.00 145 GLY A N 1
ATOM 1164 C CA . GLY A 1 145 ? 0.913 -4.664 -11.233 1.00 95.00 145 GLY A CA 1
ATOM 1165 C C . GLY A 1 145 ? 0.601 -5.557 -10.049 1.00 95.00 145 GLY A C 1
ATOM 1166 O O . GLY A 1 145 ? -0.394 -5.364 -9.349 1.00 95.00 145 GLY A O 1
ATOM 1167 N N . VAL A 1 146 ? 1.466 -6.540 -9.839 1.00 95.88 146 VAL A N 1
ATOM 1168 C CA . VAL A 1 146 ? 1.396 -7.480 -8.722 1.00 95.88 146 VAL A CA 1
ATOM 1169 C C . VAL A 1 146 ? 2.248 -6.958 -7.575 1.00 95.88 146 VAL A C 1
ATOM 1171 O O . VAL A 1 146 ? 3.421 -6.629 -7.758 1.00 95.88 146 VAL A O 1
ATOM 1174 N N . VAL A 1 147 ? 1.668 -6.899 -6.376 1.00 96.25 147 VAL A N 1
ATOM 1175 C CA . VAL A 1 147 ? 2.407 -6.547 -5.157 1.00 96.25 147 VAL A CA 1
ATOM 1176 C C . VAL A 1 147 ? 3.194 -7.764 -4.681 1.00 96.25 147 VAL A C 1
ATOM 1178 O O . VAL A 1 147 ? 2.624 -8.689 -4.112 1.00 96.25 147 VAL A O 1
ATOM 1181 N N . VAL A 1 148 ? 4.510 -7.765 -4.880 1.00 95.44 148 VAL A N 1
ATOM 1182 C CA . VAL A 1 148 ? 5.391 -8.896 -4.520 1.00 95.44 148 VAL A CA 1
ATOM 1183 C C . VAL A 1 148 ? 6.027 -8.750 -3.142 1.00 95.44 148 VAL A C 1
ATOM 1185 O O . VAL A 1 148 ? 6.471 -9.724 -2.541 1.00 95.44 148 VAL A O 1
ATOM 1188 N N . SER A 1 149 ? 6.053 -7.533 -2.601 1.00 93.88 149 SER A N 1
ATOM 1189 C CA . SER A 1 149 ? 6.452 -7.286 -1.219 1.00 93.88 149 SER A CA 1
ATOM 1190 C C . SER A 1 149 ? 5.741 -6.056 -0.668 1.00 93.88 149 SER A C 1
ATOM 1192 O O . SER A 1 149 ? 5.425 -5.114 -1.397 1.00 93.88 149 SER A O 1
ATOM 1194 N N . LYS A 1 150 ? 5.488 -6.080 0.640 1.00 92.62 150 LYS A N 1
ATOM 1195 C CA . LYS A 1 150 ? 4.803 -5.025 1.382 1.00 92.62 150 LYS A CA 1
ATOM 1196 C C . LYS A 1 150 ? 5.597 -4.698 2.633 1.00 92.62 150 LYS A C 1
ATOM 1198 O O . LYS A 1 150 ? 5.948 -5.600 3.394 1.00 92.62 150 LYS A O 1
ATOM 1203 N N . MET A 1 151 ? 5.839 -3.414 2.865 1.00 86.25 151 MET A N 1
ATOM 1204 C CA . MET A 1 151 ? 6.509 -2.938 4.067 1.00 86.25 151 MET A CA 1
ATOM 1205 C C . MET A 1 151 ? 5.644 -1.925 4.807 1.00 86.25 151 MET A C 1
ATOM 1207 O O . MET A 1 151 ? 4.972 -1.088 4.212 1.00 86.25 151 MET A O 1
ATOM 1211 N N . PHE A 1 152 ? 5.689 -2.029 6.130 1.00 79.06 152 PHE A N 1
ATOM 1212 C CA . PHE A 1 152 ? 5.143 -1.065 7.070 1.00 79.06 152 PHE A CA 1
ATOM 1213 C C . PHE A 1 152 ? 6.322 -0.513 7.886 1.00 79.06 152 PHE A C 1
ATOM 1215 O O . PHE A 1 152 ? 7.228 -1.291 8.190 1.00 79.06 152 PHE A O 1
ATOM 1222 N N . GLN A 1 153 ? 6.240 0.749 8.324 1.00 66.56 153 GLN A N 1
ATOM 1223 C CA . GLN A 1 153 ? 7.066 1.400 9.370 1.00 66.56 153 GLN A CA 1
ATOM 1224 C C . GLN A 1 153 ? 8.301 2.222 8.948 1.00 66.56 153 GLN A C 1
ATOM 1226 O O . GLN A 1 153 ? 9.228 1.711 8.326 1.00 66.56 153 GLN A O 1
ATOM 1231 N N . ASP A 1 154 ? 8.322 3.463 9.458 1.00 66.31 154 ASP A N 1
ATOM 1232 C CA . ASP A 1 154 ? 9.426 4.280 10.007 1.00 66.31 154 ASP A CA 1
ATOM 1233 C C . ASP A 1 154 ? 8.844 5.650 10.472 1.00 66.31 154 ASP A C 1
ATOM 1235 O O . ASP A 1 154 ? 7.626 5.788 10.579 1.00 66.31 154 ASP A O 1
ATOM 1239 N N . ASP A 1 155 ? 9.667 6.674 10.741 1.00 61.47 155 ASP A N 1
ATOM 1240 C CA . ASP A 1 155 ? 9.196 8.034 11.084 1.00 61.47 155 ASP A CA 1
ATOM 1241 C C . ASP A 1 155 ? 8.419 8.728 9.943 1.00 61.47 155 ASP A C 1
ATOM 1243 O O . ASP A 1 155 ? 7.563 9.581 10.202 1.00 61.47 155 ASP A O 1
ATOM 1247 N N . LEU A 1 156 ? 8.670 8.342 8.686 1.00 68.69 156 LEU A N 1
ATOM 1248 C CA . LEU A 1 156 ? 7.926 8.797 7.508 1.00 68.69 156 LEU A CA 1
ATOM 1249 C C . LEU A 1 156 ? 6.571 8.077 7.370 1.00 68.69 156 LEU A C 1
ATOM 1251 O O . LEU A 1 156 ? 5.746 8.491 6.550 1.00 68.69 156 LEU A O 1
ATOM 1255 N N . ALA A 1 157 ? 6.288 7.047 8.185 1.00 68.31 157 ALA A N 1
ATOM 1256 C CA . ALA A 1 157 ? 4.999 6.344 8.202 1.00 68.31 157 ALA A CA 1
ATOM 1257 C C . ALA A 1 157 ? 3.802 7.258 8.497 1.00 68.31 157 ALA A C 1
ATOM 1259 O O . ALA A 1 157 ? 2.677 6.915 8.144 1.00 68.31 157 ALA A O 1
ATOM 1260 N N . LYS A 1 158 ? 4.038 8.435 9.092 1.00 81.81 158 LYS A N 1
ATOM 1261 C CA . LYS A 1 158 ? 3.002 9.449 9.334 1.00 81.81 158 LYS A CA 1
ATOM 1262 C C . LYS A 1 158 ? 2.332 9.906 8.039 1.00 81.81 158 LYS A C 1
ATOM 1264 O O . LYS A 1 158 ? 1.113 10.023 7.998 1.00 81.81 158 LYS A O 1
ATOM 1269 N N . ILE A 1 159 ? 3.109 10.138 6.978 1.00 89.12 159 ILE A N 1
ATOM 1270 C CA . ILE A 1 159 ? 2.577 10.542 5.667 1.00 89.12 159 ILE A CA 1
ATOM 1271 C C . ILE A 1 159 ? 2.510 9.382 4.675 1.00 89.12 159 ILE A C 1
ATOM 1273 O O . ILE A 1 159 ? 1.592 9.330 3.863 1.00 89.12 159 ILE A O 1
ATOM 1277 N N . SER A 1 160 ? 3.447 8.437 4.749 1.00 91.00 160 SER A N 1
ATOM 1278 C CA . SER A 1 160 ? 3.480 7.283 3.860 1.00 91.00 160 SER A CA 1
ATOM 1279 C C . SER A 1 160 ? 3.500 5.986 4.670 1.00 91.00 160 SER A C 1
ATOM 1281 O O . SER A 1 160 ? 4.583 5.484 4.979 1.00 91.00 160 SER A O 1
ATOM 1283 N N . PRO A 1 161 ? 2.330 5.462 5.075 1.00 91.56 161 PRO A N 1
ATOM 1284 C CA . PRO A 1 161 ? 2.237 4.369 6.046 1.00 91.56 161 PRO A CA 1
ATOM 1285 C C . PRO A 1 161 ? 2.631 2.999 5.480 1.00 91.56 161 PRO A C 1
ATOM 1287 O O . PRO A 1 161 ? 2.932 2.082 6.251 1.00 91.56 161 PRO A O 1
ATOM 1290 N N . ILE A 1 162 ? 2.590 2.837 4.153 1.00 92.50 162 ILE A N 1
ATOM 1291 C CA . ILE A 1 162 ? 2.754 1.554 3.466 1.00 92.50 162 ILE A CA 1
ATOM 1292 C C . ILE A 1 162 ? 3.606 1.749 2.212 1.00 92.50 162 ILE A C 1
ATOM 1294 O O . ILE A 1 162 ? 3.345 2.654 1.420 1.00 92.50 162 ILE A O 1
ATOM 1298 N N . ASP A 1 163 ? 4.562 0.842 2.012 1.00 93.50 163 ASP A N 1
ATOM 1299 C CA . ASP A 1 163 ? 5.331 0.728 0.775 1.00 93.50 163 ASP A CA 1
ATOM 1300 C C . ASP A 1 163 ? 4.980 -0.565 0.036 1.00 93.50 163 ASP A C 1
ATOM 1302 O O . ASP A 1 163 ? 4.857 -1.630 0.659 1.00 93.50 163 ASP A O 1
ATOM 1306 N N . PHE A 1 164 ? 4.884 -0.486 -1.292 1.00 95.19 164 PHE A N 1
ATOM 1307 C CA . PHE A 1 164 ? 4.740 -1.647 -2.172 1.00 95.19 164 PHE A CA 1
ATOM 1308 C C . PHE A 1 164 ? 5.945 -1.794 -3.093 1.00 95.19 164 PHE A C 1
ATOM 1310 O O . PHE A 1 164 ? 6.319 -0.857 -3.797 1.00 95.19 164 PHE A O 1
ATOM 1317 N N . LEU A 1 165 ? 6.477 -3.014 -3.163 1.00 94.12 165 LEU A N 1
ATOM 1318 C CA . LEU A 1 165 ? 7.253 -3.451 -4.316 1.00 94.12 165 LEU A CA 1
ATOM 1319 C C . LEU A 1 165 ? 6.278 -4.052 -5.327 1.00 94.12 165 LEU A C 1
ATOM 1321 O O . LEU A 1 165 ? 5.613 -5.048 -5.028 1.00 94.12 165 LEU A O 1
ATOM 1325 N N . ILE A 1 166 ? 6.182 -3.425 -6.495 1.00 94.81 166 ILE A N 1
ATOM 1326 C CA . ILE A 1 166 ? 5.248 -3.801 -7.557 1.00 94.81 166 ILE A CA 1
ATOM 1327 C C . ILE A 1 166 ? 6.038 -4.272 -8.769 1.00 94.81 166 ILE A C 1
ATOM 1329 O O . ILE A 1 166 ? 7.021 -3.634 -9.141 1.00 94.81 166 ILE A O 1
ATOM 1333 N N . VAL A 1 167 ? 5.582 -5.359 -9.387 1.00 94.62 167 VAL A N 1
ATOM 1334 C CA . VAL A 1 167 ? 6.094 -5.862 -10.669 1.00 94.62 167 VAL A CA 1
ATOM 1335 C C . VAL A 1 167 ? 4.976 -5.956 -11.704 1.00 94.62 167 VAL A C 1
ATOM 1337 O O . VAL A 1 167 ? 3.801 -6.089 -11.354 1.00 94.62 167 VAL A O 1
ATOM 1340 N N . TRP A 1 168 ? 5.336 -5.886 -12.980 1.00 94.62 168 TRP A N 1
ATOM 1341 C CA . TRP A 1 168 ? 4.411 -5.981 -14.114 1.00 94.62 168 TRP A CA 1
ATOM 1342 C C . TRP A 1 168 ? 5.082 -6.692 -15.298 1.00 94.62 168 TRP A C 1
ATOM 1344 O O . TRP A 1 168 ? 6.222 -7.146 -15.198 1.00 94.62 168 TRP A O 1
ATOM 1354 N N . GLY A 1 169 ? 4.366 -6.843 -16.412 1.00 94.81 169 GLY A N 1
ATOM 1355 C CA . GLY A 1 169 ? 4.847 -7.606 -17.564 1.00 94.81 169 GLY A CA 1
ATOM 1356 C C . GLY A 1 169 ? 5.073 -9.081 -17.218 1.00 94.81 169 GLY A C 1
ATOM 1357 O O . GLY A 1 169 ? 4.320 -9.668 -16.440 1.00 94.81 169 GLY A O 1
ATOM 1358 N N . ASP A 1 170 ? 6.134 -9.668 -17.765 1.00 94.56 170 ASP A N 1
ATOM 1359 C CA . ASP A 1 170 ? 6.513 -11.065 -17.534 1.00 94.56 170 ASP A CA 1
ATOM 1360 C C . ASP A 1 170 ? 6.957 -11.304 -16.079 1.00 94.56 170 ASP A C 1
ATOM 1362 O O . ASP A 1 170 ? 6.859 -12.426 -15.584 1.00 94.56 170 ASP A O 1
ATOM 1366 N N . LEU A 1 171 ? 7.377 -10.258 -15.346 1.00 93.00 171 LEU A N 1
ATOM 1367 C CA . LEU A 1 171 ? 7.704 -10.379 -13.920 1.00 93.00 171 LEU A CA 1
ATOM 1368 C C . LEU A 1 171 ? 6.494 -10.643 -13.027 1.00 93.00 171 LEU A C 1
ATOM 1370 O O . LEU A 1 171 ? 6.667 -11.092 -11.896 1.00 93.00 171 LEU A O 1
ATOM 1374 N N . ALA A 1 172 ? 5.289 -10.359 -13.511 1.00 94.50 172 ALA A N 1
ATOM 1375 C CA . ALA A 1 172 ? 4.065 -10.633 -12.778 1.00 94.50 172 ALA A CA 1
ATOM 1376 C C . ALA A 1 172 ? 3.563 -12.078 -12.938 1.00 94.50 172 ALA A C 1
ATOM 1378 O O . ALA A 1 172 ? 2.551 -12.431 -12.329 1.00 94.50 172 ALA A O 1
ATOM 1379 N N . ASP A 1 173 ? 4.234 -12.912 -13.743 1.00 93.75 173 ASP A N 1
ATOM 1380 C CA . ASP A 1 173 ? 3.923 -14.338 -13.828 1.00 93.75 173 ASP A CA 1
ATOM 1381 C C . ASP A 1 173 ? 4.266 -15.028 -12.490 1.00 93.75 173 ASP A C 1
ATOM 1383 O O . ASP A 1 173 ? 5.417 -14.962 -12.053 1.00 93.75 173 ASP A O 1
ATOM 1387 N N . PRO A 1 174 ? 3.319 -15.731 -11.836 1.00 92.50 174 PRO A N 1
ATOM 1388 C CA . PRO A 1 174 ? 3.592 -16.482 -10.610 1.00 92.50 174 PRO A CA 1
ATOM 1389 C C . PRO A 1 174 ? 4.738 -17.504 -10.719 1.00 92.50 174 PRO A C 1
ATOM 1391 O O . PRO A 1 174 ? 5.350 -17.847 -9.708 1.00 92.50 174 PRO A O 1
ATOM 1394 N N . GLU A 1 175 ? 5.070 -17.997 -11.918 1.00 94.25 175 GLU A N 1
ATOM 1395 C CA . GLU A 1 175 ? 6.225 -18.881 -12.119 1.00 94.25 175 GLU A CA 1
ATOM 1396 C C . GLU A 1 175 ? 7.566 -18.180 -11.834 1.00 94.25 175 GLU A C 1
ATOM 1398 O O . GLU A 1 175 ? 8.566 -18.861 -11.572 1.00 94.25 175 GLU A O 1
ATOM 1403 N N . MET A 1 176 ? 7.600 -16.840 -11.813 1.00 95.06 176 MET A N 1
ATOM 1404 C CA . MET A 1 176 ? 8.794 -16.059 -11.486 1.00 95.06 176 MET A CA 1
ATOM 1405 C C . MET A 1 176 ? 9.309 -16.293 -10.064 1.00 95.06 176 MET A C 1
ATOM 1407 O O . MET A 1 176 ? 10.524 -16.247 -9.854 1.00 95.06 176 MET A O 1
ATOM 1411 N N . ASP A 1 177 ? 8.444 -16.697 -9.128 1.00 94.25 177 ASP A N 1
ATOM 1412 C CA . ASP A 1 177 ? 8.815 -17.082 -7.755 1.00 94.25 177 ASP A CA 1
ATOM 1413 C C . ASP A 1 177 ? 9.780 -18.285 -7.708 1.00 94.25 177 ASP A C 1
ATOM 1415 O O . ASP A 1 177 ? 10.451 -18.550 -6.704 1.00 94.25 177 ASP A O 1
ATOM 1419 N N . ARG A 1 178 ? 9.888 -19.047 -8.806 1.00 95.88 178 ARG A N 1
ATOM 1420 C CA . ARG A 1 178 ? 10.864 -20.140 -8.934 1.00 95.88 178 ARG A CA 1
ATOM 1421 C C . ARG A 1 178 ? 12.277 -19.619 -9.168 1.00 95.88 178 ARG A C 1
ATOM 1423 O O . ARG A 1 178 ? 13.233 -20.332 -8.847 1.00 95.88 178 ARG A O 1
ATOM 1430 N N . TYR A 1 179 ? 12.416 -18.425 -9.736 1.00 95.31 179 TYR A N 1
ATOM 1431 C CA . TYR A 1 179 ? 13.679 -17.824 -10.173 1.00 95.31 179 TYR A CA 1
ATOM 1432 C C . TYR A 1 179 ? 14.114 -16.662 -9.284 1.00 95.31 179 TYR A C 1
ATOM 1434 O O . TYR A 1 179 ? 15.315 -16.433 -9.134 1.00 95.31 179 TYR A O 1
ATOM 1442 N N . LEU A 1 180 ? 13.152 -15.968 -8.675 1.00 94.06 180 LEU A N 1
ATOM 1443 C CA . LEU A 1 180 ? 13.349 -14.757 -7.893 1.00 94.06 180 LEU A CA 1
ATOM 1444 C C . LEU A 1 180 ? 12.693 -14.876 -6.514 1.00 94.06 180 LEU A C 1
ATOM 1446 O O . LEU A 1 180 ? 11.691 -15.561 -6.330 1.00 94.06 180 LEU A O 1
ATOM 1450 N N . LYS A 1 181 ? 13.268 -14.189 -5.531 1.00 93.06 181 LYS A N 1
ATOM 1451 C CA . LYS A 1 181 ? 12.666 -13.949 -4.220 1.00 93.06 181 LYS A CA 1
ATOM 1452 C C . LYS A 1 181 ? 12.587 -12.461 -3.967 1.00 93.06 181 LYS A C 1
ATOM 1454 O O . LYS A 1 181 ? 13.565 -11.747 -4.173 1.00 93.06 181 LYS A O 1
ATOM 1459 N N . TYR A 1 182 ? 11.450 -12.026 -3.448 1.00 91.94 182 TYR A N 1
ATOM 1460 C CA . TYR A 1 182 ? 11.185 -10.630 -3.140 1.00 91.94 182 TYR A CA 1
ATOM 1461 C C . TYR A 1 182 ? 11.201 -10.413 -1.631 1.00 91.94 182 TYR A C 1
ATOM 1463 O O . TYR A 1 182 ? 10.716 -11.238 -0.854 1.00 91.94 182 TYR A O 1
ATOM 1471 N N . SER A 1 183 ? 11.770 -9.296 -1.201 1.00 89.44 183 SER A N 1
ATOM 1472 C CA . SER A 1 183 ? 11.690 -8.838 0.184 1.00 89.44 183 SER A CA 1
ATOM 1473 C C . SER A 1 183 ? 11.730 -7.316 0.236 1.00 89.44 183 SER A C 1
ATOM 1475 O O . SER A 1 183 ? 12.070 -6.666 -0.748 1.00 89.44 183 SER A O 1
ATOM 1477 N N . SER A 1 184 ? 11.385 -6.730 1.379 1.00 86.88 184 SER A N 1
ATOM 1478 C CA . SER A 1 184 ? 11.531 -5.292 1.611 1.00 86.88 184 SER A CA 1
ATOM 1479 C C . SER A 1 184 ? 12.186 -5.042 2.964 1.00 86.88 184 SER A C 1
ATOM 1481 O O . SER A 1 184 ? 11.902 -5.732 3.943 1.00 86.88 184 SER A O 1
ATOM 1483 N N . GLY A 1 185 ? 13.074 -4.052 3.019 1.00 83.75 185 GLY A N 1
ATOM 1484 C CA . GLY A 1 185 ? 13.800 -3.650 4.220 1.00 83.75 185 GLY A CA 1
ATOM 1485 C C . GLY A 1 185 ? 14.254 -2.197 4.113 1.00 83.75 185 GLY A C 1
ATOM 1486 O O . GLY A 1 185 ? 14.692 -1.784 3.045 1.00 83.75 185 GLY A O 1
ATOM 1487 N N . TYR A 1 186 ? 14.179 -1.427 5.205 1.00 81.62 186 TYR A N 1
ATOM 1488 C CA . TYR A 1 186 ? 14.533 0.004 5.226 1.00 81.62 186 TYR A CA 1
ATOM 1489 C C . TYR A 1 186 ? 13.825 0.823 4.130 1.00 81.62 186 TYR A C 1
ATOM 1491 O O . TYR A 1 186 ? 14.452 1.639 3.461 1.00 81.62 186 TYR A O 1
ATOM 1499 N N . ARG A 1 187 ? 12.528 0.555 3.923 1.00 83.25 187 ARG A N 1
ATOM 1500 C CA . ARG A 1 187 ? 11.679 1.166 2.884 1.00 83.25 187 ARG A CA 1
ATOM 1501 C C . ARG A 1 187 ? 12.164 0.941 1.448 1.00 83.25 187 ARG A C 1
ATOM 1503 O O . ARG A 1 187 ? 11.814 1.671 0.529 1.00 83.25 187 ARG A O 1
ATOM 1510 N N . MET A 1 188 ? 12.950 -0.112 1.237 1.00 82.94 188 MET A N 1
ATOM 1511 C CA . MET A 1 188 ? 13.487 -0.473 -0.069 1.00 82.94 188 MET A CA 1
ATOM 1512 C C . MET A 1 188 ? 13.164 -1.930 -0.395 1.00 82.94 188 MET A C 1
ATOM 1514 O O . MET A 1 188 ? 13.441 -2.836 0.400 1.00 82.94 188 MET A O 1
ATOM 1518 N N . GLY A 1 189 ? 12.574 -2.157 -1.566 1.00 82.81 189 GLY A N 1
ATOM 1519 C CA . GLY A 1 189 ? 12.424 -3.483 -2.151 1.00 82.81 189 GLY A CA 1
ATOM 1520 C C . GLY A 1 189 ? 13.771 -4.115 -2.503 1.00 82.81 189 GLY A C 1
ATOM 1521 O O . GLY A 1 189 ? 14.747 -3.432 -2.809 1.00 82.81 189 GLY A O 1
ATOM 1522 N N . ARG A 1 190 ? 13.833 -5.442 -2.437 1.00 83.94 190 ARG A N 1
ATOM 1523 C CA . ARG A 1 190 ? 14.996 -6.260 -2.780 1.00 83.94 190 ARG A CA 1
ATOM 1524 C C . ARG A 1 190 ? 14.545 -7.484 -3.555 1.00 83.94 190 ARG A C 1
ATOM 1526 O O . ARG A 1 190 ? 13.524 -8.090 -3.226 1.00 83.94 190 ARG A O 1
ATOM 1533 N N . ILE A 1 191 ? 15.352 -7.854 -4.541 1.00 87.38 191 ILE A N 1
ATOM 1534 C CA . ILE A 1 191 ? 15.165 -9.042 -5.365 1.00 87.38 191 ILE A CA 1
ATOM 1535 C C . ILE A 1 191 ? 16.420 -9.902 -5.238 1.00 87.38 191 ILE A C 1
ATOM 1537 O O . ILE A 1 191 ? 17.538 -9.410 -5.376 1.00 87.38 191 ILE A O 1
ATOM 1541 N N . GLU A 1 192 ? 16.234 -11.190 -4.977 1.00 87.81 192 GLU A N 1
ATOM 1542 C CA . GLU A 1 192 ? 17.315 -12.164 -4.877 1.00 87.81 192 GLU A CA 1
ATOM 1543 C C . GLU A 1 192 ? 17.093 -13.300 -5.876 1.00 87.81 192 GLU A C 1
ATOM 1545 O O . GLU A 1 192 ? 16.004 -13.864 -5.968 1.00 87.81 192 GLU A O 1
ATOM 1550 N N . ALA A 1 193 ? 18.142 -13.667 -6.606 1.00 90.94 193 ALA A N 1
ATOM 1551 C CA . ALA A 1 193 ? 18.131 -14.826 -7.489 1.00 90.94 193 ALA A CA 1
ATOM 1552 C C . ALA A 1 193 ? 18.056 -16.136 -6.682 1.00 90.94 193 ALA A C 1
ATOM 1554 O O . ALA A 1 193 ? 18.761 -16.319 -5.685 1.00 90.94 193 ALA A O 1
ATOM 1555 N N . THR A 1 194 ? 17.238 -17.087 -7.131 1.00 93.25 194 THR A N 1
ATOM 1556 C CA . THR A 1 194 ? 17.228 -18.449 -6.582 1.00 93.25 194 THR A CA 1
ATOM 1557 C C . THR A 1 194 ? 18.333 -19.301 -7.210 1.00 93.25 194 THR A C 1
ATOM 1559 O O . THR A 1 194 ? 19.020 -18.912 -8.155 1.00 93.25 194 THR A O 1
ATOM 1562 N N . ASN A 1 195 ? 18.464 -20.544 -6.743 1.00 93.81 195 ASN A N 1
ATOM 1563 C CA . ASN A 1 195 ? 19.324 -21.543 -7.377 1.00 93.81 195 ASN A CA 1
ATOM 1564 C C . ASN A 1 195 ? 18.892 -21.928 -8.807 1.00 93.81 195 ASN A C 1
ATOM 1566 O O . ASN A 1 195 ? 19.650 -22.615 -9.487 1.00 93.81 195 ASN A O 1
ATOM 1570 N N . ARG A 1 196 ? 17.702 -21.513 -9.264 1.00 94.75 196 ARG A N 1
ATOM 1571 C CA . ARG A 1 196 ? 17.196 -21.765 -10.622 1.00 94.75 196 ARG A CA 1
ATOM 1572 C C . ARG A 1 196 ? 17.324 -20.567 -11.555 1.00 94.75 196 ARG A C 1
ATOM 1574 O O . ARG A 1 196 ? 16.865 -20.646 -12.686 1.00 94.75 196 ARG A O 1
ATOM 1581 N N . TRP A 1 197 ? 17.977 -19.489 -11.126 1.00 93.38 197 TRP A N 1
ATOM 1582 C CA . TRP A 1 197 ? 18.175 -18.275 -11.924 1.00 93.38 197 TRP A CA 1
ATOM 1583 C C . TRP A 1 197 ? 18.728 -18.521 -13.337 1.00 93.38 197 TRP A C 1
ATOM 1585 O O . TRP A 1 197 ? 18.331 -17.844 -14.275 1.00 93.38 197 TRP A O 1
ATOM 1595 N N . ALA A 1 198 ? 19.584 -19.531 -13.524 1.00 93.88 198 ALA A N 1
ATOM 1596 C CA . ALA A 1 198 ? 20.117 -19.887 -14.844 1.00 93.88 198 ALA A CA 1
ATOM 1597 C C . ALA A 1 198 ? 19.039 -20.308 -15.871 1.00 93.88 198 ALA A C 1
ATOM 1599 O O . ALA A 1 198 ? 19.320 -20.352 -17.064 1.00 93.88 198 ALA A O 1
ATOM 1600 N N . GLU A 1 199 ? 17.830 -20.635 -15.411 1.00 95.94 199 GLU A N 1
ATOM 1601 C CA . GLU A 1 199 ? 16.664 -21.007 -16.219 1.00 95.94 199 GLU A CA 1
ATOM 1602 C C . GLU A 1 199 ? 15.618 -19.874 -16.294 1.00 95.94 199 GLU A C 1
ATOM 1604 O O . GLU A 1 199 ? 14.500 -20.106 -16.758 1.00 95.94 199 GLU A O 1
ATOM 1609 N N . CYS A 1 200 ? 15.939 -18.680 -15.781 1.00 94.12 200 CYS A N 1
ATOM 1610 C CA . CYS A 1 200 ? 15.028 -17.541 -15.741 1.00 94.12 200 CYS A CA 1
ATOM 1611 C C . CYS A 1 200 ? 14.695 -17.060 -17.167 1.00 94.12 200 CYS A C 1
ATOM 1613 O O . CYS A 1 200 ? 15.616 -16.876 -17.967 1.00 94.12 200 CYS A O 1
ATOM 1615 N N . PRO A 1 201 ? 13.407 -16.849 -17.506 1.00 95.56 201 PRO A N 1
ATOM 1616 C CA . PRO A 1 201 ? 13.003 -16.443 -18.853 1.00 95.56 201 PRO A CA 1
ATOM 1617 C C . PRO A 1 201 ? 13.298 -14.968 -19.167 1.00 95.56 201 PRO A C 1
ATOM 1619 O O . PRO A 1 201 ? 13.237 -14.579 -20.331 1.00 95.56 201 PRO A O 1
ATOM 1622 N N . VAL A 1 202 ? 13.625 -14.162 -18.152 1.00 93.50 202 VAL A N 1
ATOM 1623 C CA . VAL A 1 202 ? 13.940 -12.732 -18.273 1.00 93.50 202 VAL A CA 1
ATOM 1624 C C . VAL A 1 202 ? 15.337 -12.434 -17.736 1.00 93.50 202 VAL A C 1
ATOM 1626 O O . VAL A 1 202 ? 15.835 -13.128 -16.845 1.00 93.50 202 VAL A O 1
ATOM 1629 N N . ASP A 1 203 ? 15.970 -11.395 -18.271 1.00 90.88 203 ASP A N 1
ATOM 1630 C CA . ASP A 1 203 ? 17.280 -10.932 -17.824 1.00 90.88 203 ASP A CA 1
ATOM 1631 C C . ASP A 1 203 ? 17.183 -9.806 -16.776 1.00 90.88 203 ASP A C 1
ATOM 1633 O O . ASP A 1 203 ? 16.107 -9.376 -16.356 1.00 90.88 203 ASP A O 1
ATOM 1637 N N . VAL A 1 204 ? 18.348 -9.357 -16.306 1.00 86.88 204 VAL A N 1
ATOM 1638 C CA . VAL A 1 204 ? 18.470 -8.295 -15.297 1.00 86.88 204 VAL A CA 1
ATOM 1639 C C . VAL A 1 204 ? 17.945 -6.955 -15.811 1.00 86.88 204 VAL A C 1
ATOM 1641 O O . VAL A 1 204 ? 17.351 -6.207 -15.036 1.00 86.88 204 VAL A O 1
ATOM 1644 N N . ASP A 1 205 ? 18.136 -6.653 -17.094 1.00 86.50 205 ASP A N 1
ATOM 1645 C CA . ASP A 1 205 ? 17.712 -5.380 -17.679 1.00 86.50 205 ASP A CA 1
ATOM 1646 C C . ASP A 1 205 ? 16.188 -5.308 -17.753 1.00 86.50 205 ASP A C 1
ATOM 1648 O O . ASP A 1 205 ? 15.598 -4.295 -17.375 1.00 86.50 205 ASP A O 1
ATOM 1652 N N . TYR A 1 206 ? 15.543 -6.414 -18.132 1.00 90.38 206 TYR A N 1
ATOM 1653 C CA . TYR A 1 206 ? 14.096 -6.554 -18.062 1.00 90.38 206 TYR A CA 1
ATOM 1654 C C . TYR A 1 206 ? 13.592 -6.366 -16.632 1.00 90.38 206 TYR A C 1
ATOM 1656 O O . TYR A 1 206 ? 12.647 -5.607 -16.418 1.00 90.38 206 TYR A O 1
ATOM 1664 N N . ILE A 1 207 ? 14.241 -7.008 -15.652 1.00 89.56 207 ILE A N 1
ATOM 1665 C CA . ILE A 1 207 ? 13.868 -6.873 -14.240 1.00 89.56 207 ILE A CA 1
ATOM 1666 C C . ILE A 1 207 ? 13.905 -5.407 -13.809 1.00 89.56 207 ILE A C 1
ATOM 1668 O O . ILE A 1 207 ? 12.921 -4.912 -13.267 1.00 89.56 207 ILE A O 1
ATOM 1672 N N . ASN A 1 208 ? 15.005 -4.707 -14.093 1.00 84.06 208 ASN A N 1
ATOM 1673 C CA . ASN A 1 208 ? 15.233 -3.326 -13.662 1.00 84.06 208 ASN A CA 1
ATOM 1674 C C . ASN A 1 208 ? 14.133 -2.356 -14.107 1.00 84.06 208 ASN A C 1
ATOM 1676 O O . ASN A 1 208 ? 13.826 -1.426 -13.369 1.00 84.06 208 ASN A O 1
ATOM 1680 N N . ILE A 1 209 ? 13.541 -2.575 -15.284 1.00 87.50 209 ILE A N 1
ATOM 1681 C CA . ILE A 1 209 ? 12.523 -1.678 -15.846 1.00 87.50 209 ILE A CA 1
ATOM 1682 C C . ILE A 1 209 ? 11.081 -2.170 -15.644 1.00 87.50 209 ILE A C 1
ATOM 1684 O O . ILE A 1 209 ? 10.166 -1.439 -16.007 1.00 87.50 209 ILE A O 1
ATOM 1688 N N . HIS A 1 210 ? 10.871 -3.360 -15.061 1.00 91.75 210 HIS A N 1
ATOM 1689 C CA . HIS A 1 210 ? 9.547 -3.945 -14.771 1.00 91.75 210 HIS A CA 1
ATOM 1690 C C . HIS A 1 210 ? 9.277 -4.121 -13.265 1.00 91.75 210 HIS A C 1
ATOM 1692 O O . HIS A 1 210 ? 8.462 -4.953 -12.853 1.00 91.75 210 HIS A O 1
ATOM 1698 N N . LEU A 1 211 ? 9.977 -3.348 -12.430 1.00 90.12 211 LEU A N 1
ATOM 1699 C CA . LEU A 1 211 ? 9.770 -3.272 -10.986 1.00 90.12 211 LEU A CA 1
ATOM 1700 C C . LEU A 1 211 ? 9.728 -1.812 -10.520 1.00 90.12 211 LEU A C 1
ATOM 1702 O O . LEU A 1 211 ? 10.329 -0.930 -11.130 1.00 90.12 211 LEU A O 1
ATOM 1706 N N . SER A 1 212 ? 9.008 -1.556 -9.432 1.00 89.81 212 SER A N 1
ATOM 1707 C CA . SER A 1 212 ? 8.865 -0.217 -8.857 1.00 89.81 212 SER A CA 1
ATOM 1708 C C . SER A 1 212 ? 8.699 -0.295 -7.341 1.00 89.81 212 SER A C 1
ATOM 1710 O O . SER A 1 212 ? 7.867 -1.057 -6.835 1.00 89.81 212 SER A O 1
ATOM 1712 N N . ASN A 1 213 ? 9.490 0.495 -6.614 1.00 91.19 213 ASN A N 1
ATOM 1713 C CA . ASN A 1 213 ? 9.410 0.632 -5.162 1.00 91.19 213 ASN A CA 1
ATOM 1714 C C . ASN A 1 213 ? 8.606 1.888 -4.813 1.00 91.19 213 ASN A C 1
ATOM 1716 O O . ASN A 1 213 ? 9.121 3.005 -4.832 1.00 91.19 213 ASN A O 1
ATOM 1720 N N . ASN A 1 214 ? 7.336 1.687 -4.473 1.00 93.62 214 ASN A N 1
ATOM 1721 C CA . ASN A 1 214 ? 6.368 2.757 -4.295 1.00 93.62 214 ASN A CA 1
ATOM 1722 C C . ASN A 1 214 ? 6.189 3.081 -2.814 1.00 93.62 214 ASN A C 1
ATOM 1724 O O . ASN A 1 214 ? 5.702 2.243 -2.053 1.00 93.62 214 ASN A O 1
ATOM 1728 N N . HIS A 1 215 ? 6.493 4.318 -2.439 1.00 94.06 215 HIS A N 1
ATOM 1729 C CA . HIS A 1 215 ? 6.120 4.900 -1.160 1.00 94.06 215 HIS A CA 1
ATOM 1730 C C . HIS A 1 215 ? 4.771 5.590 -1.269 1.00 94.06 215 HIS A C 1
ATOM 1732 O O . HIS A 1 215 ? 4.634 6.619 -1.936 1.00 94.06 215 HIS A O 1
ATOM 1738 N N . LEU A 1 216 ? 3.756 5.016 -0.634 1.00 95.88 216 LEU A N 1
ATOM 1739 C CA . LEU A 1 216 ? 2.377 5.413 -0.878 1.00 95.88 216 LEU A CA 1
ATOM 1740 C C . LEU A 1 216 ? 1.919 6.445 0.136 1.00 95.88 216 LEU A C 1
ATOM 1742 O O . LEU A 1 216 ? 2.001 6.207 1.339 1.00 95.88 216 LEU A O 1
ATOM 1746 N N . ILE A 1 217 ? 1.415 7.571 -0.354 1.00 96.50 217 ILE A N 1
ATOM 1747 C CA . ILE A 1 217 ? 0.770 8.622 0.428 1.00 96.50 217 ILE A CA 1
ATOM 1748 C C . ILE A 1 217 ? -0.724 8.572 0.084 1.00 96.50 217 ILE A C 1
ATOM 1750 O O . ILE A 1 217 ? -1.100 8.970 -1.022 1.00 96.50 217 ILE A O 1
ATOM 1754 N N . PRO A 1 218 ? -1.593 8.057 0.969 1.00 96.56 218 PRO A N 1
ATOM 1755 C CA . PRO A 1 218 ? -3.019 7.969 0.683 1.00 96.56 218 PRO A CA 1
ATOM 1756 C C . PRO A 1 218 ? -3.654 9.367 0.676 1.00 96.56 218 PRO A C 1
ATOM 1758 O O . PRO A 1 218 ? -3.404 10.173 1.572 1.00 96.56 218 PRO A O 1
ATOM 1761 N N . ALA A 1 219 ? -4.507 9.666 -0.309 1.00 96.12 219 ALA A N 1
ATOM 1762 C CA . ALA A 1 219 ? -5.217 10.947 -0.352 1.00 96.12 219 ALA A CA 1
ATOM 1763 C C . ALA A 1 219 ? -6.263 11.103 0.769 1.00 96.12 219 ALA A C 1
ATOM 1765 O O . ALA A 1 219 ? -6.634 12.230 1.101 1.00 96.12 219 ALA A O 1
ATOM 1766 N N . ASN A 1 220 ? -6.737 9.990 1.341 1.00 93.44 220 ASN A N 1
ATOM 1767 C CA . ASN A 1 220 ? -7.687 9.940 2.452 1.00 93.44 220 ASN A CA 1
ATOM 1768 C C . ASN A 1 220 ? -7.660 8.577 3.176 1.00 93.44 220 ASN A C 1
ATOM 1770 O O . ASN A 1 220 ? -7.043 7.617 2.709 1.00 93.44 220 ASN A O 1
ATOM 1774 N N . ASP A 1 221 ? -8.390 8.493 4.290 1.00 91.56 221 ASP A N 1
ATOM 1775 C CA . ASP A 1 221 ? -8.448 7.310 5.159 1.00 91.56 221 ASP A CA 1
ATOM 1776 C C . ASP A 1 221 ? -9.009 6.057 4.460 1.00 91.56 221 ASP A C 1
ATOM 1778 O O . ASP A 1 221 ? -8.594 4.940 4.768 1.00 91.56 221 ASP A O 1
ATOM 1782 N N . ASN A 1 222 ? -9.922 6.218 3.495 1.00 92.19 222 ASN A N 1
ATOM 1783 C CA . ASN A 1 222 ? -10.503 5.096 2.751 1.00 92.19 222 ASN A CA 1
ATOM 1784 C C . ASN A 1 222 ? -9.441 4.399 1.885 1.00 92.19 222 ASN A C 1
ATOM 1786 O O . ASN A 1 222 ? -9.305 3.174 1.900 1.00 92.19 222 ASN A O 1
ATOM 1790 N N . ILE A 1 223 ? -8.629 5.187 1.178 1.00 94.81 223 ILE A N 1
ATOM 1791 C CA . ILE A 1 223 ? -7.496 4.681 0.398 1.00 94.81 223 ILE A CA 1
ATOM 1792 C C . ILE A 1 223 ? -6.446 4.053 1.319 1.00 94.81 223 ILE A C 1
ATOM 1794 O O . ILE A 1 223 ? -5.938 2.976 1.006 1.00 94.81 223 ILE A O 1
ATOM 1798 N N . GLU A 1 224 ? -6.149 4.674 2.465 1.00 93.88 224 GLU A N 1
ATOM 1799 C CA . GLU A 1 224 ? -5.205 4.135 3.455 1.00 93.88 224 GLU A CA 1
ATOM 1800 C C . GLU A 1 224 ? -5.623 2.738 3.936 1.00 93.88 224 GLU A C 1
ATOM 1802 O O . GLU A 1 224 ? -4.816 1.804 3.956 1.00 93.88 224 GLU A O 1
ATOM 1807 N N . GLN A 1 225 ? -6.904 2.560 4.257 1.00 91.62 225 GLN A N 1
ATOM 1808 C CA . GLN A 1 225 ? -7.454 1.269 4.667 1.00 91.62 225 GLN A CA 1
ATOM 1809 C C . GLN A 1 225 ? -7.462 0.251 3.522 1.00 91.62 225 GLN A C 1
ATOM 1811 O O . GLN A 1 225 ? -7.136 -0.920 3.740 1.00 91.62 225 GLN A O 1
ATOM 1816 N N . GLY A 1 226 ? -7.755 0.690 2.294 1.00 93.44 226 GLY A N 1
ATOM 1817 C CA . GLY A 1 226 ? -7.618 -0.134 1.096 1.00 93.44 226 GLY A CA 1
ATOM 1818 C C . GLY A 1 226 ? -6.194 -0.664 0.927 1.00 93.44 226 GLY A C 1
ATOM 1819 O O . GLY A 1 226 ? -5.997 -1.876 0.826 1.00 93.44 226 GLY A O 1
ATOM 1820 N N . MET A 1 227 ? -5.191 0.217 1.004 1.00 95.12 227 MET A N 1
ATOM 1821 C CA . MET A 1 227 ? -3.769 -0.147 0.954 1.00 95.12 227 MET A CA 1
ATOM 1822 C C . MET A 1 227 ? -3.385 -1.100 2.092 1.00 95.12 227 MET A C 1
ATOM 1824 O O . MET A 1 227 ? -2.656 -2.074 1.876 1.00 95.12 227 MET A O 1
ATOM 1828 N N . ALA A 1 228 ? -3.889 -0.870 3.308 1.00 93.06 228 ALA A N 1
ATOM 1829 C CA . ALA A 1 228 ? -3.657 -1.745 4.457 1.00 93.06 228 ALA A CA 1
ATOM 1830 C C . ALA A 1 228 ? -4.200 -3.164 4.223 1.00 93.06 228 ALA A C 1
ATOM 1832 O O . ALA A 1 228 ? -3.546 -4.134 4.616 1.00 93.06 228 ALA A O 1
ATOM 1833 N N . GLY A 1 229 ? -5.321 -3.287 3.509 1.00 93.50 229 GLY A N 1
ATOM 1834 C CA . GLY A 1 229 ? -5.953 -4.556 3.152 1.00 93.50 229 GLY A CA 1
ATOM 1835 C C . GLY A 1 229 ? -5.292 -5.340 2.010 1.00 93.50 229 GLY A C 1
ATOM 1836 O O . GLY A 1 229 ? -5.563 -6.535 1.898 1.00 93.50 229 GLY A O 1
ATOM 1837 N N . VAL A 1 230 ? -4.435 -4.716 1.190 1.00 95.19 230 VAL A N 1
ATOM 1838 C CA . VAL A 1 230 ? -3.731 -5.392 0.078 1.00 95.19 230 VAL A CA 1
ATOM 1839 C C . VAL A 1 230 ? -2.799 -6.489 0.595 1.00 95.19 230 VAL A C 1
ATOM 1841 O O . VAL A 1 230 ? -2.007 -6.261 1.519 1.00 95.19 230 VAL A O 1
ATOM 1844 N N . ARG A 1 231 ? -2.861 -7.666 -0.026 1.00 94.81 231 ARG A N 1
ATOM 1845 C CA . ARG A 1 231 ? -2.012 -8.832 0.240 1.00 94.81 231 ARG A CA 1
ATOM 1846 C C . ARG A 1 231 ? -0.932 -8.984 -0.830 1.00 94.81 231 ARG A C 1
ATOM 1848 O O . ARG A 1 231 ? -1.069 -8.508 -1.951 1.00 94.81 231 ARG A O 1
ATOM 1855 N N . ILE A 1 232 ? 0.140 -9.686 -0.467 1.00 95.12 232 ILE A N 1
ATOM 1856 C CA . ILE A 1 232 ? 1.162 -10.116 -1.429 1.00 95.12 232 ILE A CA 1
ATOM 1857 C C . ILE A 1 232 ? 0.497 -11.010 -2.486 1.00 95.12 232 ILE A C 1
ATOM 1859 O O . ILE A 1 232 ? -0.383 -11.808 -2.154 1.00 95.12 232 ILE A O 1
ATOM 1863 N N . ASN A 1 233 ? 0.930 -10.859 -3.734 1.00 94.19 233 ASN A N 1
ATOM 1864 C CA . ASN A 1 233 ? 0.415 -11.496 -4.944 1.00 94.19 233 ASN A CA 1
ATOM 1865 C C . ASN A 1 233 ? -0.991 -11.041 -5.379 1.00 94.19 233 ASN A C 1
ATOM 1867 O O . ASN A 1 233 ? -1.569 -11.640 -6.283 1.00 94.19 233 ASN A O 1
ATOM 1871 N N . GLU A 1 234 ? -1.544 -9.974 -4.788 1.00 93.62 234 GLU A N 1
ATOM 1872 C CA . GLU A 1 234 ? -2.720 -9.307 -5.355 1.00 93.62 234 GLU A CA 1
ATOM 1873 C C . GLU A 1 234 ? -2.318 -8.324 -6.459 1.00 93.62 234 GLU A C 1
ATOM 1875 O O . GLU A 1 234 ? -1.293 -7.638 -6.383 1.00 93.62 234 GLU A O 1
ATOM 1880 N N . VAL A 1 235 ? -3.175 -8.246 -7.477 1.00 93.50 235 VAL A N 1
ATOM 1881 C CA . VAL A 1 235 ? -3.105 -7.218 -8.511 1.00 93.50 235 VAL A CA 1
ATOM 1882 C C . VAL A 1 235 ? -3.695 -5.928 -7.960 1.00 93.50 235 VAL A C 1
ATOM 1884 O O . VAL A 1 235 ? -4.805 -5.916 -7.419 1.00 93.50 235 VAL A O 1
ATOM 1887 N N . VAL A 1 236 ? -2.959 -4.836 -8.132 1.00 95.06 236 VAL A N 1
ATOM 1888 C CA . VAL A 1 236 ? -3.414 -3.487 -7.801 1.00 95.06 236 VAL A CA 1
ATOM 1889 C C . VAL A 1 236 ? -3.387 -2.603 -9.037 1.00 95.06 236 VAL A C 1
ATOM 1891 O O . VAL A 1 236 ? -2.487 -2.707 -9.868 1.00 95.06 236 VAL A O 1
ATOM 1894 N N . TYR A 1 237 ? -4.355 -1.696 -9.128 1.00 94.88 237 TYR A N 1
ATOM 1895 C CA . TYR A 1 237 ? -4.281 -0.506 -9.973 1.00 94.88 237 TYR A CA 1
ATOM 1896 C C . TYR A 1 237 ? -4.283 0.725 -9.073 1.00 94.88 237 TYR A C 1
ATOM 1898 O O . TYR A 1 237 ? -5.129 0.845 -8.187 1.00 94.88 237 TYR A O 1
ATOM 1906 N N . MET A 1 238 ? -3.355 1.648 -9.305 1.00 96.12 238 MET A N 1
ATOM 1907 C CA . MET A 1 238 ? -3.261 2.901 -8.560 1.00 96.12 238 MET A CA 1
ATOM 1908 C C . MET A 1 238 ? -3.140 4.092 -9.503 1.00 96.12 238 MET A C 1
ATOM 1910 O O . MET A 1 238 ? -2.464 4.020 -10.530 1.00 96.12 238 MET A O 1
ATOM 1914 N N . GLU A 1 239 ? -3.775 5.202 -9.136 1.00 95.69 239 GLU A N 1
ATOM 1915 C CA . GLU A 1 239 ? -3.722 6.469 -9.867 1.00 95.69 239 GLU A CA 1
ATOM 1916 C C . GLU A 1 239 ? -3.566 7.655 -8.910 1.00 95.69 239 GLU A C 1
ATOM 1918 O O . GLU A 1 239 ? -4.144 7.684 -7.822 1.00 95.69 239 GLU A O 1
ATOM 1923 N N . GLY A 1 240 ? -2.790 8.646 -9.349 1.00 96.31 240 GLY A N 1
ATOM 1924 C CA . GLY A 1 240 ? -2.564 9.897 -8.636 1.00 96.31 240 GLY A CA 1
ATOM 1925 C C . GLY A 1 240 ? -1.345 10.635 -9.187 1.00 96.31 240 GLY A C 1
ATOM 1926 O O . GLY A 1 240 ? -1.221 10.812 -10.404 1.00 96.31 240 GLY A O 1
ATOM 1927 N N . TYR A 1 241 ? -0.426 11.041 -8.306 1.00 96.56 241 TYR A N 1
ATOM 1928 C CA . TYR A 1 241 ? 0.739 11.847 -8.674 1.00 96.56 241 TYR A CA 1
ATOM 1929 C C . TYR A 1 241 ? 2.039 11.360 -8.040 1.00 96.56 241 TYR A C 1
ATOM 1931 O O . TYR A 1 241 ? 2.089 11.099 -6.841 1.00 96.56 241 TYR A O 1
ATOM 1939 N N . LEU A 1 242 ? 3.120 11.359 -8.819 1.00 95.75 242 LEU A N 1
ATOM 1940 C CA . LEU A 1 242 ? 4.470 11.374 -8.254 1.00 95.75 242 LEU A CA 1
ATOM 1941 C C . LEU A 1 242 ? 4.733 12.761 -7.676 1.00 95.75 242 LEU A C 1
ATOM 1943 O O . LEU A 1 242 ? 4.457 13.767 -8.341 1.00 95.75 242 LEU A O 1
ATOM 1947 N N . VAL A 1 243 ? 5.233 12.830 -6.444 1.00 95.12 243 VAL A N 1
ATOM 1948 C CA . VAL A 1 243 ? 5.345 14.093 -5.705 1.00 95.12 243 VAL A CA 1
ATOM 1949 C C . VAL A 1 243 ? 6.736 14.343 -5.129 1.00 95.12 243 VAL A C 1
ATOM 1951 O O . VAL A 1 243 ? 7.524 13.432 -4.881 1.00 95.12 243 VAL A O 1
ATOM 1954 N N . LYS A 1 244 ? 7.022 15.621 -4.885 1.00 93.69 244 LYS A N 1
ATOM 1955 C CA . LYS A 1 244 ? 8.048 16.075 -3.942 1.00 93.69 244 LYS A CA 1
ATOM 1956 C C . LYS A 1 244 ? 7.354 16.536 -2.667 1.00 93.69 244 LYS A C 1
ATOM 1958 O O . LYS A 1 244 ? 6.486 17.400 -2.752 1.00 93.69 244 LYS A O 1
ATOM 1963 N N . VAL A 1 245 ? 7.754 16.013 -1.514 1.00 93.56 245 VAL A N 1
ATOM 1964 C CA . VAL A 1 245 ? 7.188 16.332 -0.200 1.00 93.56 245 VAL A CA 1
ATOM 1965 C C . VAL A 1 245 ? 8.161 17.183 0.610 1.00 93.56 245 VAL A C 1
ATOM 1967 O O . VAL A 1 245 ? 9.336 16.849 0.747 1.00 93.56 245 VAL A O 1
ATOM 1970 N N . GLU A 1 246 ? 7.659 18.264 1.192 1.00 93.00 246 GLU A N 1
ATOM 1971 C CA . GLU A 1 246 ? 8.378 19.156 2.098 1.00 93.00 246 GLU A CA 1
ATOM 1972 C C . GLU A 1 246 ? 7.608 19.247 3.421 1.00 93.00 246 GLU A C 1
ATOM 1974 O O . GLU A 1 246 ? 6.408 19.534 3.431 1.00 93.00 246 GLU A O 1
ATOM 1979 N N . SER A 1 247 ? 8.283 18.982 4.540 1.00 92.06 247 SER A N 1
ATOM 1980 C CA . SER A 1 247 ? 7.718 19.077 5.890 1.00 92.06 247 SER A CA 1
ATOM 1981 C C . SER A 1 247 ? 8.831 19.271 6.916 1.00 92.06 247 SER A C 1
ATOM 1983 O O . SER A 1 247 ? 9.966 18.858 6.692 1.00 92.06 247 SER A O 1
ATOM 1985 N N . ASP A 1 248 ? 8.501 19.874 8.052 1.00 89.19 248 ASP A N 1
ATOM 1986 C CA . ASP A 1 248 ? 9.354 19.948 9.240 1.00 89.19 248 ASP A CA 1
ATOM 1987 C C . ASP A 1 248 ? 9.435 18.613 10.003 1.00 89.19 248 ASP A C 1
ATOM 1989 O O . ASP A 1 248 ? 10.283 18.456 10.883 1.00 89.19 248 ASP A O 1
ATOM 1993 N N . ALA A 1 249 ? 8.611 17.626 9.631 1.00 85.19 249 ALA A N 1
ATOM 1994 C CA . ALA A 1 249 ? 8.703 16.252 10.117 1.00 85.19 249 ALA A CA 1
ATOM 1995 C C . ALA A 1 249 ? 10.037 15.562 9.771 1.00 85.19 249 ALA A C 1
ATOM 1997 O O . ALA A 1 249 ? 10.411 14.601 10.443 1.00 85.19 249 ALA A O 1
ATOM 1998 N N . PHE A 1 250 ? 10.747 16.016 8.731 1.00 83.25 250 PHE A N 1
ATOM 1999 C CA . PHE A 1 250 ? 11.975 15.392 8.235 1.00 83.25 250 PHE A CA 1
ATOM 2000 C C . PHE A 1 250 ? 12.984 16.425 7.693 1.00 83.25 250 PHE A C 1
ATOM 2002 O O . PHE A 1 250 ? 12.637 17.539 7.322 1.00 83.25 250 PHE A O 1
ATOM 2009 N N . GLY A 1 251 ? 14.274 16.070 7.672 1.00 75.56 251 GLY A N 1
ATOM 2010 C CA . GLY A 1 251 ? 15.395 17.014 7.496 1.00 75.56 251 GLY A CA 1
ATOM 2011 C C . GLY A 1 251 ? 15.656 17.564 6.082 1.00 75.56 251 GLY A C 1
ATOM 2012 O O . GLY A 1 251 ? 16.705 18.170 5.870 1.00 75.56 251 GLY A O 1
ATOM 2013 N N . GLY A 1 252 ? 14.766 17.349 5.109 1.00 83.56 252 GLY A N 1
ATOM 2014 C CA . GLY A 1 252 ? 14.933 17.800 3.719 1.00 83.56 252 GLY A CA 1
ATOM 2015 C C . GLY A 1 252 ? 13.822 17.301 2.784 1.00 83.56 252 GLY A C 1
ATOM 2016 O O . GLY A 1 252 ? 13.035 16.453 3.191 1.00 83.56 252 GLY A O 1
ATOM 2017 N N . PRO A 1 253 ? 13.720 17.805 1.538 1.00 88.00 253 PRO A N 1
ATOM 2018 C CA . PRO A 1 253 ? 12.653 17.402 0.624 1.00 88.00 253 PRO A CA 1
ATOM 2019 C C . PRO A 1 253 ? 12.759 15.919 0.253 1.00 88.00 253 PRO A C 1
ATOM 2021 O O . PRO A 1 253 ? 13.813 15.452 -0.183 1.00 88.00 253 PRO A O 1
ATOM 2024 N N . TRP A 1 254 ? 11.647 15.197 0.347 1.00 89.69 254 TRP A N 1
ATOM 2025 C CA . TRP A 1 254 ? 11.535 13.823 -0.131 1.00 89.69 254 TRP A CA 1
ATOM 2026 C C . TRP A 1 254 ? 10.983 13.829 -1.555 1.00 89.69 254 TRP A C 1
ATOM 2028 O O . TRP A 1 254 ? 9.831 14.194 -1.776 1.00 89.69 254 TRP A O 1
ATOM 2038 N N . THR A 1 255 ? 11.820 13.514 -2.542 1.00 90.44 255 THR A N 1
ATOM 2039 C CA . THR A 1 255 ? 11.508 13.725 -3.967 1.00 90.44 255 THR A CA 1
ATOM 2040 C C . THR A 1 255 ? 11.356 12.396 -4.690 1.00 90.44 255 THR A C 1
ATOM 2042 O O . THR A 1 255 ? 12.277 11.586 -4.638 1.00 90.44 255 THR A O 1
ATOM 2045 N N . SER A 1 256 ? 10.228 12.193 -5.380 1.00 90.12 256 SER A N 1
ATOM 2046 C CA . SER A 1 256 ? 10.017 11.029 -6.250 1.00 90.12 256 SER A CA 1
ATOM 2047 C C . SER A 1 256 ? 11.052 10.945 -7.366 1.00 90.12 256 SER A C 1
ATOM 2049 O O . SER A 1 256 ? 11.355 11.953 -8.011 1.00 90.12 256 SER A O 1
ATOM 2051 N N . SER A 1 257 ? 11.499 9.724 -7.664 1.00 85.81 257 SER A N 1
ATOM 2052 C CA . SER A 1 257 ? 12.055 9.413 -8.979 1.00 85.81 257 SER A CA 1
ATOM 2053 C C . SER A 1 257 ? 11.006 9.646 -10.071 1.00 85.81 257 SER A C 1
ATOM 2055 O O . SER A 1 257 ? 9.807 9.477 -9.838 1.00 85.81 257 SER A O 1
ATOM 2057 N N . LEU A 1 258 ? 11.475 10.062 -11.251 1.00 83.25 258 LEU A N 1
ATOM 2058 C CA . LEU A 1 258 ? 10.694 10.209 -12.484 1.00 83.25 258 LEU A CA 1
ATOM 2059 C C . LEU A 1 258 ? 11.261 9.368 -13.637 1.00 83.25 258 LEU A C 1
ATOM 2061 O O . LEU A 1 258 ? 10.724 9.421 -14.746 1.00 83.25 258 LEU A O 1
ATOM 2065 N N . ALA A 1 259 ? 12.365 8.661 -13.411 1.00 77.81 259 ALA A N 1
ATOM 2066 C CA . ALA A 1 259 ? 13.010 7.823 -14.407 1.00 77.81 259 ALA A CA 1
ATOM 2067 C C . ALA A 1 259 ? 12.641 6.361 -14.140 1.00 77.81 259 ALA A C 1
ATOM 2069 O O . ALA A 1 259 ? 12.403 5.967 -13.007 1.00 77.81 259 ALA A O 1
ATOM 2070 N N . ARG A 1 260 ? 12.535 5.560 -15.201 1.00 69.94 260 ARG A N 1
ATOM 2071 C CA . ARG A 1 260 ? 12.262 4.117 -15.079 1.00 69.94 260 ARG A CA 1
ATOM 2072 C C . ARG A 1 260 ? 13.546 3.306 -14.893 1.00 69.94 260 ARG A C 1
ATOM 2074 O O . ARG A 1 260 ? 13.481 2.173 -14.442 1.00 69.94 260 ARG A O 1
ATOM 2081 N N . ASP A 1 261 ? 14.686 3.885 -15.254 1.00 59.75 261 ASP A N 1
ATOM 2082 C CA . ASP A 1 261 ? 16.008 3.264 -15.295 1.00 59.75 261 ASP A CA 1
ATOM 2083 C C . ASP A 1 261 ? 16.989 3.854 -14.267 1.00 59.75 261 ASP A C 1
ATOM 2085 O O . ASP A 1 261 ? 18.180 3.535 -14.293 1.00 59.75 261 ASP A O 1
ATOM 2089 N N . ASP A 1 262 ? 16.529 4.705 -13.341 1.00 56.94 262 ASP A N 1
ATOM 2090 C CA . ASP A 1 262 ? 17.390 5.254 -12.296 1.00 56.94 262 ASP A CA 1
ATOM 2091 C C . ASP A 1 262 ? 17.638 4.218 -11.204 1.00 56.94 262 ASP A C 1
ATOM 2093 O O . ASP A 1 262 ? 17.019 4.202 -10.146 1.00 56.94 262 ASP A O 1
ATOM 2097 N N . ALA A 1 263 ? 18.574 3.310 -11.458 1.00 52.50 263 ALA A N 1
ATOM 2098 C CA . ALA A 1 263 ? 18.822 2.231 -10.527 1.00 52.50 263 ALA A CA 1
ATOM 2099 C C . ALA A 1 263 ? 19.435 2.707 -9.202 1.00 52.50 263 ALA A C 1
ATOM 2101 O O . ALA A 1 263 ? 20.656 2.749 -9.035 1.00 52.50 263 ALA A O 1
ATOM 2102 N N . SER A 1 264 ? 18.593 3.032 -8.216 1.00 46.44 264 SER A N 1
ATOM 2103 C CA . SER A 1 264 ? 19.034 3.309 -6.854 1.00 46.44 264 SER A CA 1
ATOM 2104 C C . SER A 1 264 ? 19.200 2.001 -6.080 1.00 46.44 264 SER A C 1
ATOM 2106 O O . SER A 1 264 ? 18.280 1.512 -5.436 1.00 46.44 264 SER A O 1
ATOM 2108 N N . GLY A 1 265 ? 20.403 1.428 -6.146 1.00 47.28 265 GLY A N 1
ATOM 2109 C CA . GLY A 1 265 ? 20.935 0.564 -5.088 1.00 47.28 265 GLY A CA 1
ATOM 2110 C C . GLY A 1 265 ? 20.268 -0.802 -4.897 1.00 47.28 265 GLY A C 1
ATOM 2111 O O . GLY A 1 265 ? 19.838 -1.124 -3.793 1.00 47.28 265 GLY A O 1
ATOM 2112 N N . GLY A 1 266 ? 20.291 -1.660 -5.917 1.00 43.47 266 GLY A N 1
ATOM 2113 C CA . GLY A 1 266 ? 20.020 -3.086 -5.725 1.00 43.47 266 GLY A CA 1
ATOM 2114 C C . GLY A 1 266 ? 21.097 -3.760 -4.876 1.00 43.47 266 GLY A C 1
ATOM 2115 O O . GLY A 1 266 ? 22.241 -3.916 -5.317 1.00 43.47 266 GLY A O 1
ATOM 2116 N N . PHE A 1 267 ? 20.755 -4.196 -3.658 1.00 42.72 267 PHE A N 1
ATOM 2117 C CA . PHE A 1 267 ? 21.637 -5.037 -2.839 1.00 42.72 267 PHE A CA 1
ATOM 2118 C C . PHE A 1 267 ? 21.632 -6.475 -3.382 1.00 42.72 267 PHE A C 1
ATOM 2120 O O . PHE A 1 267 ? 20.957 -7.343 -2.843 1.00 42.72 267 PHE A O 1
ATOM 2127 N N . LEU A 1 268 ? 22.355 -6.639 -4.497 1.00 39.62 268 LEU A N 1
ATOM 2128 C CA . LEU A 1 268 ? 22.990 -7.828 -5.101 1.00 39.62 268 LEU A CA 1
ATOM 2129 C C . LEU A 1 268 ? 23.461 -7.540 -6.553 1.00 39.62 268 LEU A C 1
ATOM 2131 O O . LEU A 1 268 ? 23.904 -8.453 -7.242 1.00 39.62 268 LEU A O 1
ATOM 2135 N N . GLY A 1 269 ? 23.415 -6.283 -7.029 1.00 47.41 269 GLY A N 1
ATOM 2136 C CA . GLY A 1 269 ? 23.820 -5.925 -8.400 1.00 47.41 269 GLY A CA 1
ATOM 2137 C C . GLY A 1 269 ? 22.760 -6.216 -9.471 1.00 47.41 269 GLY A C 1
ATOM 2138 O O . GLY A 1 269 ? 23.066 -6.172 -10.657 1.00 47.41 269 GLY A O 1
ATOM 2139 N N . ILE A 1 270 ? 21.527 -6.500 -9.046 1.00 47.44 270 ILE A N 1
ATOM 2140 C CA . ILE A 1 270 ? 20.329 -6.689 -9.871 1.00 47.44 270 ILE A CA 1
ATOM 2141 C C . ILE A 1 270 ? 19.234 -5.852 -9.201 1.00 47.44 270 ILE A C 1
ATOM 2143 O O . ILE A 1 270 ? 18.986 -6.053 -8.015 1.00 47.44 270 ILE A O 1
ATOM 2147 N N . GLY A 1 271 ? 18.601 -4.919 -9.912 1.00 45.12 271 GLY A N 1
ATOM 2148 C CA . GLY A 1 271 ? 17.378 -4.261 -9.443 1.00 45.12 271 GLY A CA 1
ATOM 2149 C C . GLY A 1 271 ? 17.568 -3.212 -8.357 1.00 45.12 271 GLY A C 1
ATOM 2150 O O . GLY A 1 271 ? 17.533 -3.520 -7.173 1.00 45.12 271 GLY A O 1
ATOM 2151 N N . GLY A 1 272 ? 17.657 -1.951 -8.758 1.00 49.72 272 GLY A N 1
ATOM 2152 C CA . GLY A 1 272 ? 17.012 -0.856 -8.040 1.00 49.72 272 GLY A CA 1
ATOM 2153 C C . GLY A 1 272 ? 16.199 -0.114 -9.090 1.00 49.72 272 GLY A C 1
ATOM 2154 O O . GLY A 1 272 ? 16.696 0.052 -10.194 1.00 49.72 272 GLY A O 1
ATOM 2155 N N . SER A 1 273 ? 14.964 0.263 -8.813 1.00 52.09 273 SER A N 1
ATOM 2156 C CA . SER A 1 273 ? 14.356 1.410 -9.486 1.00 52.09 273 SER A CA 1
ATOM 2157 C C . SER A 1 273 ? 14.468 2.568 -8.504 1.00 52.09 273 SER A C 1
ATOM 2159 O O . SER A 1 273 ? 14.563 2.330 -7.292 1.00 52.09 273 SER A O 1
ATOM 2161 N N . GLY A 1 274 ? 14.460 3.808 -8.979 1.00 64.00 274 GLY A N 1
ATOM 2162 C CA . GLY A 1 274 ? 14.289 4.942 -8.092 1.00 64.00 274 GLY A CA 1
ATOM 2163 C C . GLY A 1 274 ? 13.023 4.770 -7.263 1.00 64.00 274 GLY A C 1
ATOM 2164 O O . GLY A 1 274 ? 12.066 4.114 -7.676 1.00 64.00 274 GLY A O 1
ATOM 2165 N N . CYS A 1 275 ? 13.022 5.335 -6.064 1.00 84.94 275 CYS A N 1
ATOM 2166 C CA . CYS A 1 275 ? 11.844 5.310 -5.216 1.00 84.94 275 CYS A CA 1
ATOM 2167 C C . CYS A 1 275 ? 10.761 6.235 -5.786 1.00 84.94 275 CYS A C 1
ATOM 2169 O O . CYS A 1 275 ? 10.978 7.443 -5.928 1.00 84.94 275 CYS A O 1
ATOM 2171 N N . GLU A 1 276 ? 9.580 5.693 -6.069 1.00 90.75 276 GLU A N 1
ATOM 2172 C CA . GLU A 1 276 ? 8.411 6.485 -6.433 1.00 90.75 276 GLU A CA 1
ATOM 2173 C C . GLU A 1 276 ? 7.693 6.965 -5.171 1.00 90.75 276 GLU A C 1
ATOM 2175 O O . GLU A 1 276 ? 7.218 6.160 -4.375 1.00 90.75 276 GLU A O 1
ATOM 2180 N N . ILE A 1 277 ? 7.592 8.282 -4.976 1.00 93.81 277 ILE A N 1
ATOM 2181 C CA . ILE A 1 277 ? 6.824 8.856 -3.866 1.00 93.81 277 ILE A CA 1
ATOM 2182 C C . ILE A 1 277 ? 5.469 9.234 -4.440 1.00 93.81 277 ILE A C 1
ATOM 2184 O O . ILE A 1 277 ? 5.343 10.210 -5.185 1.00 93.81 277 ILE A O 1
ATOM 2188 N N . PHE A 1 278 ? 4.468 8.419 -4.132 1.00 96.50 278 PHE A N 1
ATOM 2189 C CA . PHE A 1 278 ? 3.222 8.363 -4.874 1.00 96.50 278 PHE A CA 1
ATOM 2190 C C . PHE A 1 278 ? 2.050 8.820 -4.005 1.00 96.50 278 PHE A C 1
ATOM 2192 O O . PHE A 1 278 ? 1.601 8.107 -3.111 1.00 96.50 278 PHE A O 1
ATOM 2199 N N . TYR A 1 279 ? 1.530 10.014 -4.290 1.00 97.31 279 TYR A N 1
ATOM 2200 C CA . TYR A 1 279 ? 0.251 10.474 -3.761 1.00 97.31 279 TYR A CA 1
ATOM 2201 C C . TYR A 1 279 ? -0.886 9.786 -4.513 1.00 97.31 279 TYR A C 1
ATOM 2203 O O . TYR A 1 279 ? -1.089 10.049 -5.700 1.00 97.31 279 TYR A O 1
ATOM 2211 N N . VAL A 1 280 ? -1.605 8.893 -3.837 1.00 98.00 280 VAL A N 1
ATOM 2212 C CA . VAL A 1 280 ? -2.608 8.017 -4.448 1.00 98.00 280 VAL A CA 1
ATOM 2213 C C . VAL A 1 280 ? -4.002 8.567 -4.196 1.00 98.00 280 VAL A C 1
ATOM 2215 O O . VAL A 1 280 ? -4.456 8.635 -3.055 1.00 98.00 280 VAL A O 1
ATOM 2218 N N . GLU A 1 281 ? -4.692 8.911 -5.279 1.00 96.25 281 GLU A N 1
ATOM 2219 C CA . GLU A 1 281 ? -6.082 9.380 -5.276 1.00 96.25 281 GLU A CA 1
ATOM 2220 C C . GLU A 1 281 ? -7.073 8.258 -5.583 1.00 96.25 281 GLU A C 1
ATOM 2222 O O . GLU A 1 281 ? -8.272 8.414 -5.376 1.00 96.25 281 GLU A O 1
ATOM 2227 N N . ARG A 1 282 ? -6.594 7.133 -6.119 1.00 94.25 282 ARG A N 1
ATOM 2228 C CA . ARG A 1 282 ? -7.433 5.983 -6.436 1.00 94.25 282 ARG A CA 1
ATOM 2229 C C . ARG A 1 282 ? -6.645 4.690 -6.318 1.00 94.25 282 ARG A C 1
ATOM 2231 O O . ARG A 1 282 ? -5.548 4.588 -6.861 1.00 94.25 282 ARG A O 1
ATOM 2238 N N . LEU A 1 283 ? -7.254 3.692 -5.690 1.00 94.62 283 LEU A N 1
ATOM 2239 C CA . LEU A 1 283 ? -6.752 2.325 -5.597 1.00 94.62 283 LEU A CA 1
ATOM 2240 C C . LEU A 1 283 ? -7.853 1.349 -6.027 1.00 94.62 283 LEU A C 1
ATOM 2242 O O . LEU A 1 283 ? -9.010 1.507 -5.651 1.00 94.62 283 LEU A O 1
ATOM 2246 N N . VAL A 1 284 ? -7.491 0.321 -6.784 1.00 92.44 284 VAL A N 1
ATOM 2247 C CA . VAL A 1 284 ? -8.352 -0.823 -7.102 1.00 92.44 284 VAL A CA 1
ATOM 2248 C C . VAL A 1 284 ? -7.586 -2.101 -6.787 1.00 92.44 284 VAL A C 1
ATOM 2250 O O . VAL A 1 284 ? -6.420 -2.220 -7.158 1.00 92.44 284 VAL A O 1
ATOM 2253 N N . VAL A 1 285 ? -8.235 -3.040 -6.100 1.00 90.75 285 VAL A N 1
ATOM 2254 C CA . VAL A 1 285 ? -7.674 -4.339 -5.703 1.00 90.75 285 VAL A CA 1
ATOM 2255 C C . VAL A 1 285 ? -8.686 -5.421 -6.056 1.00 90.75 285 VAL A C 1
ATOM 2257 O O . VAL A 1 285 ? -9.702 -5.571 -5.370 1.00 90.75 285 VAL A O 1
ATOM 2260 N N . GLY A 1 286 ? -8.442 -6.157 -7.139 1.00 79.38 286 GLY A N 1
ATOM 2261 C CA . GLY A 1 286 ? -9.455 -7.044 -7.709 1.00 79.38 286 GLY A CA 1
ATOM 2262 C C . GLY A 1 286 ? -10.723 -6.271 -8.095 1.00 79.38 286 GLY A C 1
ATOM 2263 O O . GLY A 1 286 ? -10.694 -5.358 -8.916 1.00 79.38 286 GLY A O 1
ATOM 2264 N N . ASP A 1 287 ? -11.841 -6.601 -7.448 1.00 74.62 287 ASP A N 1
ATOM 2265 C CA . ASP A 1 287 ? -13.156 -5.974 -7.637 1.00 74.62 287 ASP A CA 1
ATOM 2266 C C . ASP A 1 287 ? -13.476 -4.841 -6.638 1.00 74.62 287 ASP A C 1
ATOM 2268 O O . ASP A 1 287 ? -14.575 -4.277 -6.668 1.00 74.62 287 ASP A O 1
ATOM 2272 N N . ARG A 1 288 ? -12.534 -4.492 -5.752 1.00 84.62 288 ARG A N 1
ATOM 2273 C CA . ARG A 1 288 ? -12.697 -3.463 -4.712 1.00 84.62 288 ARG A CA 1
ATOM 2274 C C . ARG A 1 288 ? -12.054 -2.150 -5.151 1.00 84.62 288 ARG A C 1
ATOM 2276 O O . ARG A 1 288 ? -10.886 -2.150 -5.530 1.00 84.62 288 ARG A O 1
ATOM 2283 N N . GLY A 1 289 ? -12.784 -1.037 -5.070 1.00 87.38 289 GLY A N 1
ATOM 2284 C CA . GLY A 1 289 ? -12.292 0.299 -5.427 1.00 87.38 289 GLY A CA 1
ATOM 2285 C C . GLY A 1 289 ? -12.314 1.271 -4.247 1.00 87.38 289 GLY A C 1
ATOM 2286 O O . GLY A 1 289 ? -13.270 1.289 -3.480 1.00 87.38 289 GLY A O 1
ATOM 2287 N N . TYR A 1 290 ? -11.279 2.104 -4.146 1.00 89.50 290 TYR A N 1
ATOM 2288 C CA . TYR A 1 290 ? -11.074 3.106 -3.100 1.00 89.50 290 TYR A CA 1
ATOM 2289 C C . TYR A 1 290 ? -10.732 4.456 -3.756 1.00 89.50 290 TYR A C 1
ATOM 2291 O O . TYR A 1 290 ? -9.884 4.510 -4.654 1.00 89.50 290 TYR A O 1
ATOM 2299 N N . GLN A 1 291 ? -11.402 5.532 -3.338 1.00 84.25 291 GLN A N 1
ATOM 2300 C CA . GLN A 1 291 ? -11.182 6.924 -3.757 1.00 84.25 291 GLN A CA 1
ATOM 2301 C C . GLN A 1 291 ? -11.540 7.863 -2.604 1.00 84.25 291 GLN A C 1
ATOM 2303 O O . GLN A 1 291 ? -12.318 7.436 -1.717 1.00 84.25 291 GLN A O 1
#

pLDDT: mean 84.44, std 13.15, range [39.12, 98.0]

Foldseek 3Di:
DDLVVVLVVLLVVVVVPDDSVVSLVVVVVVPDPNVCSLVSLVSNDPDPVSNVVVVVVVVVVVVVVVVVVVVVVVVVVVVVVVVVVVVVVVVVVVVVLQPLDPPDDQDALQDAKDWAADDDQQWDWDQWPNKIKTKGFGTWIKDKFFFQEKDADDLCCRQQGIKTKGFGRPCLPPCCVVFWHWYDDPLFIAIDGDPCVVVDPDDLVNQLLGIAIEREGEPDPSVVVVRVPDDGGWIKIWTDGQIWMDIPSDDDIDHADPDSNPADDHPPPGDDGTYGHGHTPWMDTPSGITD